Protein AF-A0A0B7HP40-F1 (afdb_monomer)

Nearest PDB structures (foldseek):
  6rhv-assembly1_G  TM=1.697E-01  e=4.095E+00  Staphylococcus aureus
  7u06-assembly1_c  TM=1.935E-01  e=5.456E+00  Saccharomyces cerevisiae
  7yl9-assembly1_H  TM=1.541E-01  e=4.095E+00  Vibrio cholerae

Solvent-accessible surface area (backbone atoms only — not comparable to full-atom values): 14301 Å² total; per-residue (Å²): 108,74,69,58,53,54,53,52,53,54,61,67,65,66,67,77,79,75,84,69,50,74,66,55,51,50,57,71,68,51,72,53,92,57,35,38,67,69,36,45,73,53,76,45,55,36,37,80,70,19,56,42,75,49,12,23,74,71,24,24,28,16,44,40,58,40,92,55,56,48,74,49,77,25,72,46,74,51,77,48,74,41,77,40,72,40,96,87,45,76,35,76,40,76,43,75,49,74,48,80,27,25,44,32,39,37,46,57,50,75,42,86,91,41,63,67,20,29,43,19,46,32,43,28,39,28,40,36,36,78,39,61,69,48,51,47,60,45,56,47,76,32,76,86,64,57,80,44,50,58,25,46,64,37,31,56,81,44,38,49,52,77,45,49,73,56,93,94,53,50,71,68,57,50,48,48,46,25,61,74,78,53,43,70,45,54,34,46,17,25,53,24,40,73,67,58,34,29,44,74,52,90,75,86,49,66,50,69,28,43,52,69,41,68,66,66,72,76,63,38,81,44,77,49,78,45,76,38,61,31,46,28,36,38,42,29,41,32,36,13,32,21,38,64,86,76,46,67,42,48,44,68,52,76,47,76,48,75,45,70,127

Secondary structure (DSSP, 8-state):
-HHHHHHHHHHTT--------HHHHHHHHPPP--S-HHHHHTTTTHHHH--STTHHHHSGGGGGG-SS-EEEEEEEEEEEEEEEEETTEEEEEEEEEEEEEEEEEEEEEE-TTSSEEEEEEEEEEEEEEE-TTEEEEEEEEESS--HHHHHHHHHTTS-GGGGSPPTT--HHHHHHHHHHHS-HHHHHHHHHHHTTSEEE--SS-GGG---EEE---S-EEEEEEEEE--EEEEEEEEEEEEETTTEEEEEEEEEEEEE--

Mean predicted aligned error: 10.05 Å

Organism: NCBI:txid28188

Sequence (261 aa):
MKRILLSALGVTLSFSTFAQNEIDALRNSTENLHGTARYRALSGAFGALGGDLSAMSINPAGSAVFSSGALGLSLGNINTKNNATFFGKGISEENSDFDAEQLGGVFVFADPDEYVNKFSFGVNYQKTSDFEDNILRFGGRNNKHSVVDYFGEHAKGFRVGDLKTKAGESISDAYRDLGTNGSFSLQQAFLGYQAYLIEDEKNGNGDNETSYLSNAKIPVDQLFLQETMGRNYKLSFNFGLSLNSKFYLGMNLNSHNIKIP

pLDDT: mean 87.83, std 11.12, range [47.5, 98.0]

Structure (mmCIF, N/CA/C/O backbone):
data_AF-A0A0B7HP40-F1
#
_entry.id   AF-A0A0B7HP40-F1
#
loop_
_atom_site.group_PDB
_atom_site.id
_atom_site.type_symbol
_atom_site.label_atom_id
_atom_site.label_alt_id
_atom_site.label_comp_id
_atom_site.label_asym_id
_atom_site.label_entity_id
_atom_site.label_seq_id
_atom_site.pdbx_PDB_ins_code
_atom_site.Cartn_x
_atom_site.Cartn_y
_atom_site.Cartn_z
_atom_site.occupancy
_atom_site.B_iso_or_equiv
_atom_site.auth_seq_id
_atom_site.auth_comp_id
_atom_site.auth_asym_id
_atom_site.auth_atom_id
_atom_site.pdbx_PDB_model_num
ATOM 1 N N . MET A 1 1 ? -6.352 45.502 1.007 1.00 50.53 1 MET A N 1
ATOM 2 C CA . MET A 1 1 ? -5.899 44.470 1.970 1.00 50.53 1 MET A CA 1
ATOM 3 C C . MET A 1 1 ? -6.606 43.126 1.762 1.00 50.53 1 MET A C 1
ATOM 5 O O . MET A 1 1 ? -5.926 42.190 1.377 1.00 50.53 1 MET A O 1
ATOM 9 N N . LYS A 1 2 ? -7.945 43.017 1.867 1.00 49.66 2 LYS A N 1
ATOM 10 C CA . LYS A 1 2 ? -8.679 41.741 1.649 1.00 49.66 2 LYS A CA 1
ATOM 11 C C . LYS A 1 2 ? -8.423 41.052 0.292 1.00 49.66 2 LYS A C 1
ATOM 13 O O . LYS A 1 2 ? -8.316 39.837 0.244 1.00 49.66 2 LYS A O 1
ATOM 18 N N . ARG A 1 3 ? -8.272 41.821 -0.796 1.00 52.19 3 ARG A N 1
ATOM 19 C CA . ARG A 1 3 ? -7.992 41.278 -2.143 1.00 52.19 3 ARG A CA 1
ATOM 20 C C . ARG A 1 3 ? -6.565 40.743 -2.315 1.00 52.19 3 ARG A C 1
ATOM 22 O O . ARG A 1 3 ? -6.386 39.819 -3.085 1.00 52.19 3 ARG A O 1
ATOM 29 N N . ILE A 1 4 ? -5.600 41.295 -1.570 1.00 67.75 4 ILE A N 1
ATOM 30 C CA . ILE A 1 4 ? -4.192 40.855 -1.572 1.00 67.75 4 ILE A CA 1
ATOM 31 C C . ILE A 1 4 ? -4.040 39.579 -0.733 1.00 67.75 4 ILE A C 1
ATOM 33 O O . ILE A 1 4 ? -3.304 38.680 -1.108 1.00 67.75 4 ILE A O 1
ATOM 37 N N . LEU A 1 5 ? -4.793 39.471 0.367 1.00 59.44 5 LEU A N 1
ATOM 38 C CA . LEU A 1 5 ? -4.893 38.240 1.157 1.00 59.44 5 LEU A CA 1
ATOM 39 C C . LEU A 1 5 ? -5.531 37.092 0.363 1.00 59.44 5 LEU A C 1
ATOM 41 O O . LEU A 1 5 ? -5.060 35.968 0.460 1.00 59.44 5 LEU A O 1
ATOM 45 N N . LEU A 1 6 ? -6.557 37.371 -0.451 1.00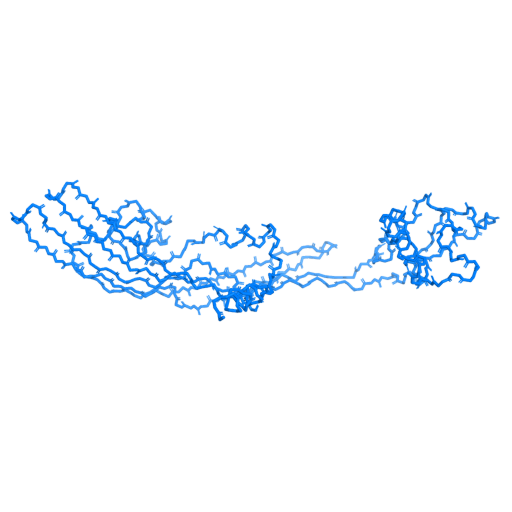 61.66 6 LEU A N 1
ATOM 46 C CA . LEU A 1 6 ? -7.204 36.350 -1.281 1.00 61.66 6 LEU A CA 1
ATOM 47 C C . LEU A 1 6 ? -6.289 35.840 -2.407 1.00 61.66 6 LEU A C 1
ATOM 49 O O . LEU A 1 6 ? -6.266 34.645 -2.683 1.00 61.66 6 LEU A O 1
ATOM 53 N N . SER A 1 7 ? -5.511 36.728 -3.036 1.00 61.12 7 SER A N 1
ATOM 54 C CA . SER A 1 7 ? -4.534 36.333 -4.056 1.00 61.12 7 SER A CA 1
ATOM 55 C C . SER A 1 7 ? -3.289 35.670 -3.458 1.00 61.12 7 SER A C 1
ATOM 57 O O . SER A 1 7 ? -2.783 34.723 -4.052 1.00 61.12 7 SER A O 1
ATOM 59 N N . ALA A 1 8 ? -2.842 36.074 -2.264 1.00 62.19 8 ALA A N 1
ATOM 60 C CA . ALA A 1 8 ? -1.793 35.363 -1.529 1.00 62.19 8 ALA A CA 1
ATOM 61 C C . ALA A 1 8 ? -2.237 33.943 -1.129 1.00 62.19 8 ALA A C 1
ATOM 63 O O . ALA A 1 8 ? -1.468 33.004 -1.306 1.00 62.19 8 ALA A O 1
ATOM 64 N N . LEU A 1 9 ? -3.493 33.772 -0.690 1.00 63.16 9 LEU A N 1
ATOM 65 C CA . LEU A 1 9 ? -4.077 32.465 -0.366 1.00 63.16 9 LEU A CA 1
ATOM 66 C C . LEU A 1 9 ? -4.182 31.552 -1.603 1.00 63.16 9 LEU A C 1
ATOM 68 O O . LEU A 1 9 ? -3.920 30.356 -1.508 1.00 63.16 9 LEU A O 1
ATOM 72 N N . GLY A 1 10 ? -4.509 32.121 -2.770 1.00 61.47 10 GLY A N 1
ATOM 73 C CA . GLY A 1 10 ? -4.562 31.398 -4.045 1.00 61.47 10 GLY A CA 1
ATOM 74 C C . GLY A 1 10 ? -3.192 30.932 -4.550 1.00 61.47 10 GLY A C 1
ATOM 75 O O . GLY A 1 10 ? -3.087 29.831 -5.075 1.00 61.47 10 GLY A O 1
ATOM 76 N N . VAL A 1 11 ? -2.128 31.717 -4.339 1.00 62.06 11 VAL A N 1
ATOM 77 C CA . VAL A 1 11 ? -0.752 31.322 -4.704 1.00 62.06 11 VAL A CA 1
ATOM 78 C C . VAL A 1 11 ? -0.200 30.257 -3.749 1.00 62.06 11 VAL A C 1
ATOM 80 O O . VAL A 1 11 ? 0.524 29.368 -4.187 1.00 62.06 11 VAL A O 1
ATOM 83 N N . THR A 1 12 ? -0.598 30.270 -2.471 1.00 59.38 12 THR A N 1
ATOM 84 C CA . THR A 1 12 ? -0.258 29.201 -1.515 1.00 59.38 12 THR A CA 1
ATOM 85 C C . THR A 1 12 ? -1.096 27.931 -1.670 1.00 59.38 12 THR A C 1
ATOM 87 O O . THR A 1 12 ? -0.803 26.948 -1.011 1.00 59.38 12 THR A O 1
ATOM 90 N N . LEU A 1 13 ? -2.140 27.910 -2.502 1.00 56.94 13 LEU A N 1
ATOM 91 C CA . LEU A 1 13 ? -2.899 26.686 -2.807 1.00 56.94 13 LEU A CA 1
ATOM 92 C C . LEU A 1 13 ? -2.311 25.905 -3.993 1.00 56.94 13 LEU A C 1
ATOM 94 O O . LEU A 1 13 ? -2.706 24.768 -4.226 1.00 56.94 13 LEU A O 1
ATOM 98 N N . SER A 1 14 ? -1.337 26.479 -4.703 1.00 51.88 14 SER A N 1
ATOM 99 C CA . SER A 1 14 ? -0.656 25.847 -5.839 1.00 51.88 14 SER A CA 1
ATOM 100 C C . SER A 1 14 ? 0.534 24.970 -5.432 1.00 51.88 14 SER A C 1
ATOM 102 O O . SER A 1 14 ? 1.388 24.679 -6.270 1.00 51.88 14 SER A O 1
ATOM 104 N N . PHE A 1 15 ? 0.638 24.566 -4.160 1.00 50.59 15 PHE A N 1
ATOM 105 C CA . PHE A 1 15 ? 1.683 23.634 -3.743 1.00 50.59 15 PHE A CA 1
ATOM 106 C C . PHE A 1 15 ? 1.471 22.278 -4.419 1.00 50.59 15 PHE A C 1
ATOM 108 O O . PHE A 1 15 ? 0.476 21.602 -4.177 1.00 50.59 15 PHE A O 1
ATOM 115 N N . SER A 1 16 ? 2.436 21.933 -5.270 1.00 47.50 16 SER A N 1
ATOM 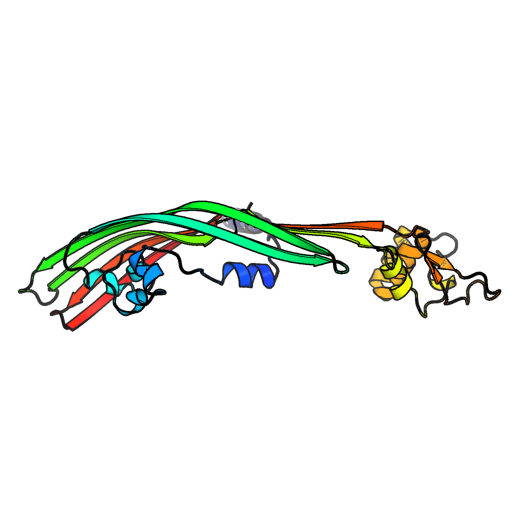116 C CA . SER A 1 16 ? 2.868 20.592 -5.661 1.00 47.50 16 SER A CA 1
ATOM 117 C C . SER A 1 16 ? 1.817 19.498 -5.482 1.00 47.50 16 SER A C 1
ATOM 119 O O . SER A 1 16 ? 1.856 18.728 -4.523 1.00 47.50 16 SER A O 1
ATOM 121 N N . THR A 1 17 ? 0.893 19.390 -6.433 1.00 49.41 17 THR A N 1
ATOM 122 C CA . THR A 1 17 ? 0.146 18.149 -6.596 1.00 49.41 17 THR A CA 1
ATOM 123 C C . THR A 1 17 ? 1.138 17.085 -7.056 1.00 49.41 17 THR A C 1
ATOM 125 O O . THR A 1 17 ? 1.545 17.043 -8.215 1.00 49.41 17 THR A O 1
ATOM 128 N N . PHE A 1 18 ? 1.576 16.228 -6.133 1.00 57.94 18 PHE A N 1
ATOM 129 C CA . PHE A 1 18 ? 2.142 14.944 -6.523 1.00 57.94 18 PHE A CA 1
ATOM 130 C C . PHE A 1 18 ? 1.056 14.232 -7.324 1.00 57.94 18 PHE A C 1
ATOM 132 O O . PHE A 1 18 ? -0.028 13.969 -6.801 1.00 57.94 18 PHE A O 1
ATOM 139 N N . ALA A 1 19 ? 1.298 14.012 -8.614 1.00 54.66 19 ALA A N 1
ATOM 140 C CA . ALA A 1 19 ? 0.379 13.259 -9.445 1.00 54.66 19 ALA A CA 1
ATOM 141 C C . ALA A 1 19 ? 0.364 11.814 -8.929 1.00 54.66 19 ALA A C 1
ATOM 143 O O . ALA A 1 19 ? 1.252 11.029 -9.246 1.00 54.66 19 ALA A O 1
ATOM 144 N N . GLN A 1 20 ? -0.612 11.493 -8.080 1.00 62.88 20 GLN A N 1
ATOM 145 C CA . GLN A 1 20 ? -0.930 10.116 -7.728 1.00 62.88 20 GLN A CA 1
ATOM 146 C C . GLN A 1 20 ? -1.613 9.493 -8.939 1.00 62.88 20 GLN A C 1
ATOM 148 O O . GLN A 1 20 ? -2.562 10.068 -9.479 1.00 62.88 20 GLN A O 1
ATOM 153 N N . ASN A 1 21 ? -1.113 8.348 -9.391 1.00 77.00 21 ASN A N 1
ATOM 154 C CA . ASN A 1 21 ? -1.801 7.589 -10.426 1.00 77.00 21 ASN A CA 1
ATOM 155 C C . ASN A 1 21 ? -2.969 6.798 -9.807 1.00 77.00 21 ASN A C 1
ATOM 157 O O . ASN A 1 21 ? -3.131 6.697 -8.587 1.00 77.00 21 ASN A O 1
ATOM 161 N N . GLU A 1 22 ? -3.801 6.219 -10.663 1.00 81.44 22 GLU A N 1
ATOM 162 C CA . GLU A 1 22 ? -4.930 5.382 -10.268 1.00 81.44 22 GLU A CA 1
ATOM 163 C C . GLU A 1 22 ? -4.513 4.176 -9.408 1.00 81.44 22 GLU A C 1
ATOM 165 O O . GLU A 1 22 ? -5.277 3.745 -8.543 1.00 81.44 22 GLU A O 1
ATOM 170 N N . ILE A 1 23 ? -3.289 3.667 -9.588 1.00 80.25 23 ILE A N 1
ATOM 171 C CA . ILE A 1 23 ? -2.737 2.550 -8.812 1.00 80.25 23 ILE A CA 1
ATOM 172 C C . ILE A 1 23 ? -2.426 2.992 -7.377 1.00 80.25 23 ILE A C 1
ATOM 174 O O . ILE A 1 23 ? -2.710 2.254 -6.434 1.00 80.25 23 ILE A O 1
ATOM 178 N N . ASP A 1 24 ? -1.873 4.186 -7.189 1.00 76.75 24 ASP A N 1
ATOM 179 C CA . ASP A 1 24 ? -1.547 4.748 -5.880 1.00 76.75 24 ASP A CA 1
ATOM 180 C C . ASP A 1 24 ? -2.821 5.129 -5.121 1.00 76.75 24 ASP A C 1
ATOM 182 O O . ASP A 1 24 ? -2.926 4.881 -3.918 1.00 76.75 24 ASP A O 1
ATOM 186 N N . ALA A 1 25 ? -3.828 5.654 -5.826 1.00 79.56 25 ALA A N 1
ATOM 187 C CA . ALA A 1 25 ? -5.149 5.900 -5.257 1.00 79.56 25 ALA A CA 1
ATOM 188 C C . ALA A 1 25 ? -5.809 4.591 -4.791 1.00 79.56 25 ALA A C 1
ATOM 190 O O . ALA A 1 25 ? -6.275 4.507 -3.653 1.00 79.56 25 ALA A O 1
ATOM 191 N N . LEU A 1 26 ? -5.794 3.548 -5.631 1.00 81.62 26 LEU A N 1
ATOM 192 C CA . LEU A 1 26 ? -6.329 2.234 -5.273 1.00 81.62 26 LEU A CA 1
ATOM 193 C C . LEU A 1 26 ? -5.587 1.642 -4.068 1.00 81.62 26 LEU A C 1
ATOM 195 O O . LEU A 1 26 ? -6.228 1.230 -3.104 1.00 81.62 26 LEU A O 1
ATOM 199 N N . ARG A 1 27 ? -4.252 1.664 -4.079 1.00 79.00 27 ARG A N 1
ATOM 200 C CA . ARG A 1 27 ? -3.409 1.132 -2.999 1.00 79.00 27 ARG A CA 1
ATOM 201 C C . ARG A 1 27 ? -3.677 1.811 -1.657 1.00 79.00 27 ARG A C 1
ATOM 203 O O . ARG A 1 27 ? -3.768 1.135 -0.638 1.00 79.00 27 ARG A O 1
ATOM 210 N N . ASN A 1 28 ? -3.845 3.131 -1.655 1.00 76.19 28 ASN A N 1
ATOM 211 C CA . ASN A 1 28 ? -4.166 3.882 -0.441 1.00 76.19 28 ASN A CA 1
ATOM 212 C C . ASN A 1 28 ? -5.634 3.743 -0.011 1.00 76.19 28 ASN A C 1
ATOM 214 O O . ASN A 1 28 ? -5.945 3.964 1.157 1.00 76.19 28 ASN A O 1
ATOM 218 N N . SER A 1 29 ? -6.533 3.374 -0.928 1.00 79.38 29 SER A N 1
ATOM 219 C CA . SER A 1 29 ? -7.944 3.115 -0.611 1.00 79.38 29 SER A CA 1
ATOM 220 C C . SER A 1 29 ? -8.180 1.752 0.044 1.00 79.38 29 SER A C 1
ATOM 222 O O . SER A 1 29 ? -9.190 1.558 0.719 1.00 79.38 29 SER A O 1
ATOM 224 N N . THR A 1 30 ? -7.258 0.806 -0.142 1.00 76.50 30 THR A N 1
ATOM 225 C CA . THR A 1 30 ? -7.344 -0.523 0.462 1.00 76.50 30 THR A CA 1
ATOM 226 C C . THR A 1 30 ? -6.749 -0.520 1.869 1.00 76.50 30 THR A C 1
ATOM 228 O O . THR A 1 30 ? -5.564 -0.239 2.060 1.00 76.50 30 THR A O 1
ATOM 231 N N . GLU A 1 31 ? -7.573 -0.858 2.862 1.00 75.25 31 GLU A N 1
ATOM 232 C CA . GLU A 1 31 ? -7.129 -1.117 4.234 1.00 75.25 31 GLU A CA 1
ATOM 233 C C . GLU A 1 31 ? -6.865 -2.618 4.422 1.00 75.25 31 GLU A C 1
ATOM 235 O O . GLU A 1 31 ? -7.635 -3.466 3.963 1.00 75.25 31 GLU A O 1
ATOM 240 N N . ASN A 1 32 ? -5.782 -2.947 5.123 1.00 84.06 32 ASN A N 1
ATOM 241 C CA . ASN A 1 32 ? -5.446 -4.313 5.508 1.00 84.06 32 ASN A CA 1
ATOM 242 C C . ASN A 1 32 ? -6.047 -4.639 6.884 1.00 84.06 32 ASN A C 1
ATOM 244 O O . ASN A 1 32 ? -6.368 -3.753 7.680 1.00 84.06 32 ASN A O 1
ATOM 248 N N . LEU A 1 33 ? -6.174 -5.931 7.202 1.00 88.19 33 LEU A N 1
ATOM 249 C CA . LEU A 1 33 ? -6.706 -6.366 8.493 1.00 88.19 33 LEU A CA 1
ATOM 250 C C . LEU A 1 33 ? -5.665 -6.203 9.615 1.00 88.19 33 LEU A C 1
ATOM 252 O O . LEU A 1 33 ? -4.972 -7.153 9.993 1.00 88.19 33 LEU A O 1
ATOM 256 N N . HIS A 1 34 ? -5.606 -4.996 10.167 1.00 91.12 34 HIS A N 1
ATOM 257 C CA . HIS A 1 34 ? -4.826 -4.629 11.348 1.00 91.12 34 HIS A CA 1
ATOM 258 C C . HIS A 1 34 ? -5.739 -4.386 12.561 1.00 91.12 34 HIS A C 1
ATOM 260 O O . HIS A 1 34 ? -6.949 -4.197 12.424 1.00 91.12 34 HIS A O 1
ATOM 266 N N . GLY A 1 35 ? -5.163 -4.434 13.762 1.00 92.69 35 GLY A N 1
ATOM 267 C CA . GLY A 1 35 ? -5.885 -4.308 15.029 1.00 92.69 35 GLY A CA 1
ATOM 268 C C . GLY A 1 35 ? -5.417 -5.326 16.066 1.00 92.69 35 GLY A C 1
ATOM 269 O O . GLY A 1 35 ? -4.319 -5.881 15.957 1.00 92.69 35 GLY A O 1
ATOM 270 N N . THR A 1 36 ? -6.264 -5.594 17.059 1.00 95.06 36 THR A N 1
ATOM 271 C CA . THR A 1 36 ? -5.931 -6.484 18.168 1.00 95.06 36 THR A CA 1
ATOM 272 C C . THR A 1 36 ? -5.716 -7.904 17.666 1.00 95.06 36 THR A C 1
ATOM 274 O O . THR A 1 36 ? -6.307 -8.333 16.670 1.00 95.06 36 THR A O 1
ATOM 277 N N . ALA A 1 37 ? -4.929 -8.691 18.403 1.00 94.19 37 ALA A N 1
ATOM 278 C CA . ALA A 1 37 ? -4.770 -10.116 18.108 1.00 94.19 37 ALA A CA 1
ATOM 279 C C . ALA A 1 37 ? -6.128 -10.838 18.015 1.00 94.19 37 ALA A C 1
ATOM 281 O O . ALA A 1 37 ? -6.331 -11.664 17.133 1.00 94.19 37 ALA A O 1
ATOM 282 N N . ARG A 1 38 ? -7.089 -10.475 18.876 1.00 92.56 38 ARG A N 1
ATOM 283 C CA . ARG A 1 38 ? -8.455 -11.016 18.871 1.00 92.56 38 ARG A CA 1
ATOM 284 C C . ARG A 1 38 ? -9.239 -10.598 17.621 1.00 92.56 38 ARG A C 1
ATOM 286 O O . ARG A 1 38 ? -9.890 -11.441 17.007 1.00 92.56 38 ARG A O 1
ATOM 293 N N . TYR A 1 39 ? -9.175 -9.322 17.247 1.00 94.25 39 TYR A N 1
ATOM 294 C CA . TYR A 1 39 ? -9.824 -8.786 16.053 1.00 94.25 39 TYR A CA 1
ATOM 295 C C . TYR A 1 39 ? -9.290 -9.461 14.783 1.00 94.25 39 TYR A C 1
ATOM 297 O O . TYR A 1 39 ? -10.073 -9.954 13.971 1.00 94.25 39 TYR A O 1
ATOM 305 N N . ARG A 1 40 ? -7.961 -9.574 14.657 1.00 93.56 40 ARG A N 1
ATOM 306 C CA . ARG A 1 40 ? -7.295 -10.230 13.521 1.00 93.56 40 ARG A CA 1
ATOM 307 C C . ARG A 1 40 ? -7.531 -11.741 13.488 1.00 93.56 40 ARG A C 1
ATOM 309 O O . ARG A 1 40 ? -7.834 -12.269 12.423 1.00 93.56 40 ARG A O 1
ATOM 316 N N . ALA A 1 41 ? -7.468 -12.433 14.630 1.00 93.25 41 ALA A N 1
ATOM 317 C CA . ALA A 1 41 ? -7.693 -13.882 14.710 1.00 93.25 41 ALA A CA 1
ATOM 318 C C . ALA A 1 41 ? -9.099 -14.294 14.250 1.00 93.25 41 ALA A C 1
ATOM 320 O O . ALA A 1 41 ? -9.269 -15.376 13.695 1.00 93.25 41 ALA A O 1
ATOM 321 N N . LEU A 1 42 ? -10.100 -13.425 14.438 1.00 94.50 42 LEU A N 1
ATOM 322 C CA . LEU A 1 42 ? -11.454 -13.636 13.919 1.00 94.50 42 LEU A CA 1
ATOM 323 C C . LEU A 1 42 ? -11.713 -12.920 12.589 1.00 94.50 42 LEU A C 1
ATOM 325 O O . LEU A 1 42 ? -12.862 -12.631 12.263 1.00 94.50 42 LEU A O 1
ATOM 329 N N . SER A 1 43 ? -10.666 -12.614 11.818 1.00 91.94 43 SER A N 1
ATOM 330 C CA . SER A 1 43 ? -10.780 -12.001 10.487 1.00 91.94 43 SER A CA 1
ATOM 331 C C . SER A 1 43 ? -11.609 -10.703 10.464 1.00 91.94 43 SER A C 1
ATOM 333 O O . SER A 1 43 ? -12.283 -10.401 9.484 1.00 91.94 43 SER A O 1
ATOM 335 N N . GLY A 1 44 ? -11.608 -9.944 11.564 1.00 91.94 44 GLY A N 1
ATOM 336 C CA . GLY A 1 44 ? -12.362 -8.699 11.706 1.00 91.94 44 GLY A CA 1
ATOM 337 C C . GLY A 1 44 ? -13.837 -8.846 12.087 1.00 91.94 44 GLY A C 1
ATOM 338 O O . GLY A 1 44 ? -14.547 -7.844 12.137 1.00 91.94 44 GLY A O 1
ATOM 339 N N . ALA A 1 45 ? -14.317 -10.049 12.427 1.00 90.00 45 ALA A N 1
ATOM 340 C CA . ALA A 1 45 ? -15.720 -10.286 12.799 1.00 90.00 45 ALA A CA 1
ATOM 341 C C . ALA A 1 45 ? -16.216 -9.396 13.958 1.00 90.00 45 ALA A C 1
ATOM 343 O O . ALA A 1 45 ? -17.391 -9.028 14.019 1.00 90.00 45 ALA A O 1
ATOM 344 N N . PHE A 1 46 ? -15.312 -8.986 14.854 1.00 89.19 46 PHE A N 1
ATOM 345 C CA . PHE A 1 46 ? -15.623 -8.049 15.933 1.00 89.19 46 PHE A CA 1
ATOM 346 C C . PHE A 1 46 ? -16.073 -6.669 15.438 1.00 89.19 46 PHE A C 1
ATOM 348 O O . PHE A 1 46 ? -16.726 -5.965 16.198 1.00 89.19 46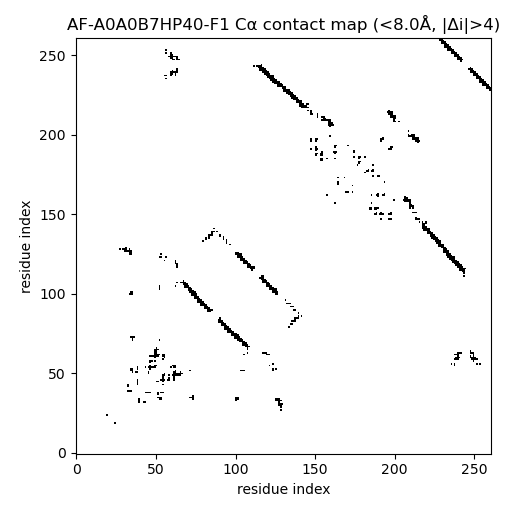 PHE A O 1
ATOM 355 N N . GLY A 1 47 ? -15.809 -6.292 14.183 1.00 87.75 47 GLY A N 1
ATOM 356 C CA . GLY A 1 47 ? -16.332 -5.057 13.595 1.00 87.75 47 GLY A CA 1
ATOM 357 C C . GLY A 1 47 ? -17.862 -4.986 13.642 1.00 87.75 47 GLY A C 1
ATOM 358 O O . GLY A 1 47 ? -18.414 -3.924 13.908 1.00 87.75 47 GLY A O 1
ATOM 359 N N . ALA A 1 48 ? -18.557 -6.117 13.482 1.00 85.19 48 ALA A N 1
ATOM 360 C CA . ALA A 1 48 ? -20.013 -6.173 13.621 1.00 85.19 48 ALA A CA 1
ATOM 361 C C . ALA A 1 48 ? -20.464 -6.262 15.091 1.00 85.19 48 ALA A C 1
ATOM 363 O O . ALA A 1 48 ? -21.454 -5.637 15.465 1.00 85.19 48 ALA A O 1
ATOM 364 N N . LEU A 1 49 ? -19.739 -7.022 15.922 1.00 85.19 49 LEU A N 1
ATOM 365 C CA . LEU A 1 49 ? -20.134 -7.327 17.303 1.00 85.19 49 LEU A CA 1
ATOM 366 C C . LEU A 1 49 ? -19.821 -6.202 18.309 1.00 85.19 49 LEU A C 1
ATOM 368 O O . LEU A 1 49 ? -20.567 -6.013 19.265 1.00 85.19 49 LEU A O 1
ATOM 372 N N . GLY A 1 50 ? -18.734 -5.454 18.113 1.00 91.38 50 GLY A N 1
ATOM 373 C CA . GLY A 1 50 ? -18.216 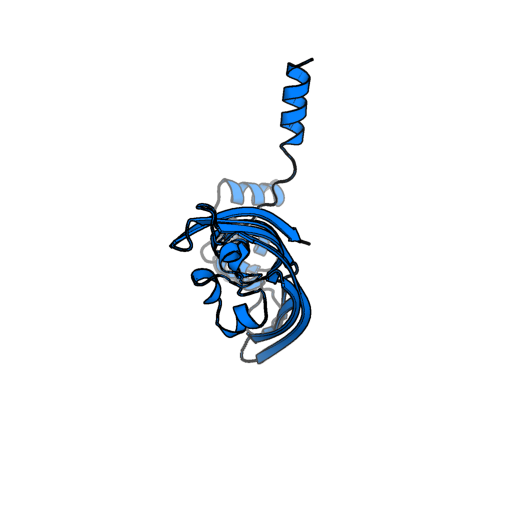-4.497 19.094 1.00 91.38 50 GLY A CA 1
ATOM 374 C C . GLY A 1 50 ? -17.405 -5.157 20.216 1.00 91.38 50 GLY A C 1
ATOM 375 O O . GLY A 1 50 ? -17.002 -6.314 20.117 1.00 91.38 50 GLY A O 1
ATOM 376 N N . GLY A 1 51 ? -17.124 -4.412 21.289 1.00 92.75 51 GLY A N 1
ATOM 377 C CA . GLY A 1 51 ? -16.401 -4.933 22.459 1.00 92.75 51 GLY A CA 1
ATOM 378 C C . GLY A 1 51 ? -14.901 -5.192 22.240 1.00 92.75 51 GLY A C 1
ATOM 379 O O . GLY A 1 51 ? -14.283 -5.902 23.032 1.00 92.75 51 GLY A O 1
ATOM 380 N N . ASP A 1 52 ? -14.315 -4.637 21.175 1.00 95.75 52 ASP A N 1
ATOM 381 C CA . ASP A 1 52 ? -12.880 -4.687 20.872 1.00 95.75 52 ASP A CA 1
ATOM 382 C C . ASP A 1 52 ? -12.350 -3.292 20.491 1.00 95.75 52 ASP A C 1
ATOM 384 O O . ASP A 1 52 ? -13.075 -2.475 19.914 1.00 95.75 52 ASP A O 1
ATOM 388 N N . LEU A 1 53 ? -11.085 -3.007 20.831 1.00 95.62 53 LEU A N 1
ATOM 389 C CA . LEU A 1 53 ? -10.457 -1.701 20.592 1.00 95.62 53 LEU A CA 1
ATOM 390 C C . LEU A 1 53 ? -10.353 -1.359 19.101 1.00 95.62 53 LEU A C 1
ATOM 392 O O . LEU A 1 53 ? -10.435 -0.195 18.739 1.00 95.62 53 LEU A O 1
ATOM 396 N N . SER A 1 54 ? -10.204 -2.351 18.227 1.00 94.44 54 SER A N 1
ATOM 397 C CA . SER A 1 54 ? -10.167 -2.151 16.767 1.00 94.44 54 SER A CA 1
ATOM 398 C C . SER A 1 54 ? -11.575 -2.031 16.194 1.00 94.44 54 SER A C 1
ATOM 400 O O . SER A 1 54 ? -11.822 -1.255 15.273 1.00 94.44 54 SER A O 1
ATOM 402 N N . ALA A 1 55 ? -12.526 -2.768 16.775 1.00 93.50 55 ALA A N 1
ATOM 403 C CA . ALA A 1 55 ? -13.916 -2.748 16.341 1.00 93.50 55 ALA A CA 1
ATOM 404 C C . ALA A 1 55 ? -14.575 -1.380 16.533 1.00 93.50 55 ALA A C 1
ATOM 406 O O . ALA A 1 55 ? -15.364 -0.979 15.680 1.00 93.50 55 ALA A O 1
ATOM 407 N N . MET A 1 56 ? -14.236 -0.636 17.597 1.00 93.12 56 MET A N 1
ATOM 408 C CA . MET A 1 56 ? -14.841 0.683 17.830 1.00 93.12 56 MET A CA 1
ATOM 409 C C . MET A 1 56 ? -14.540 1.680 16.706 1.00 93.12 56 MET A C 1
ATOM 411 O O . MET A 1 56 ? -15.364 2.549 16.456 1.00 93.12 56 MET A O 1
ATOM 415 N N . SER A 1 57 ? -13.404 1.555 16.004 1.00 88.69 57 SER A N 1
ATOM 416 C CA . SER A 1 57 ? -13.043 2.420 14.869 1.00 88.69 57 SER A CA 1
ATOM 417 C C . SER A 1 57 ? -13.886 2.142 13.615 1.00 88.69 57 SER A C 1
ATOM 419 O O . SER A 1 57 ? -14.043 3.034 12.782 1.00 88.69 57 SER A O 1
ATOM 421 N N . ILE A 1 58 ? -14.445 0.931 13.497 1.00 89.38 58 ILE A N 1
ATOM 422 C CA . ILE A 1 58 ? -15.256 0.466 12.358 1.00 89.38 58 ILE A CA 1
ATOM 423 C C . ILE A 1 58 ? -16.746 0.626 12.654 1.00 89.38 58 ILE A C 1
ATOM 425 O O . ILE A 1 58 ? -17.484 1.184 11.847 1.00 89.38 58 ILE A O 1
ATOM 429 N N . ASN A 1 59 ? -17.178 0.173 13.831 1.00 93.06 59 ASN A N 1
ATOM 430 C CA . ASN A 1 59 ? -18.525 0.345 14.349 1.00 93.06 59 ASN A CA 1
ATOM 431 C C . ASN A 1 59 ? -18.471 1.202 15.624 1.00 93.06 59 ASN A C 1
ATOM 433 O O . ASN A 1 59 ? -18.202 0.672 16.707 1.00 93.06 59 ASN A O 1
ATOM 437 N N . PRO A 1 60 ? -18.758 2.514 15.524 1.00 94.31 60 PRO A N 1
ATOM 438 C CA . PRO A 1 60 ? -18.666 3.432 16.653 1.00 94.31 60 PRO A CA 1
ATOM 439 C C . PRO A 1 60 ? -19.520 3.034 17.864 1.00 94.31 60 PRO A C 1
ATOM 441 O O . PRO A 1 60 ? -19.111 3.260 19.001 1.00 94.31 60 PRO A O 1
ATOM 444 N N . ALA A 1 61 ? -20.688 2.422 17.644 1.00 95.12 61 ALA A N 1
ATOM 445 C CA . ALA A 1 61 ? -21.567 1.961 18.722 1.00 95.12 61 ALA A CA 1
ATOM 446 C C . ALA A 1 61 ? -20.988 0.747 19.474 1.00 95.12 61 ALA A C 1
ATOM 448 O O . ALA A 1 61 ? -21.371 0.468 20.611 1.00 95.12 61 ALA A O 1
ATOM 449 N N . GLY A 1 62 ? -20.025 0.045 18.866 1.00 94.06 62 GLY A N 1
ATOM 450 C CA . GLY A 1 62 ? -19.369 -1.130 19.429 1.00 94.06 62 GLY A CA 1
ATOM 451 C C . GLY A 1 62 ? -18.592 -0.860 20.720 1.00 94.06 62 GLY A C 1
ATOM 452 O O . GLY A 1 62 ? -18.319 -1.799 21.466 1.00 94.06 62 GLY A O 1
ATOM 453 N N . SER A 1 63 ? -18.266 0.395 21.042 1.00 95.56 63 SER A N 1
ATOM 454 C CA . SER A 1 63 ? -17.641 0.740 22.324 1.00 95.56 63 SER A CA 1
ATOM 455 C C . SER A 1 63 ? -18.599 0.641 23.514 1.00 95.56 63 SER A C 1
ATOM 457 O O . SER A 1 63 ? -18.181 0.259 24.605 1.00 95.56 63 SER A O 1
ATOM 459 N N . ALA A 1 64 ? -19.897 0.878 23.310 1.00 95.50 64 ALA A N 1
ATOM 460 C CA . ALA A 1 64 ? -20.910 0.741 24.359 1.00 95.50 64 ALA A CA 1
ATOM 461 C C . ALA A 1 64 ? -21.234 -0.738 24.679 1.00 95.50 64 ALA A C 1
ATOM 463 O O . ALA A 1 64 ? -21.880 -1.052 25.687 1.00 95.50 64 ALA A O 1
ATOM 464 N N . VAL A 1 65 ? -20.735 -1.671 23.862 1.00 95.12 65 VAL A N 1
ATOM 465 C CA . VAL A 1 65 ? -20.803 -3.118 24.119 1.00 95.12 65 VAL A CA 1
ATOM 466 C C . VAL A 1 65 ? -19.812 -3.541 25.207 1.00 95.12 65 VAL A C 1
ATOM 468 O O . VAL A 1 65 ? -20.068 -4.520 25.906 1.00 95.12 65 VAL A O 1
ATOM 471 N N . PHE A 1 66 ? -18.722 -2.793 25.424 1.00 95.38 66 PHE A N 1
ATOM 472 C CA . PHE A 1 66 ? -17.776 -3.106 26.496 1.00 95.38 66 PHE A CA 1
ATOM 473 C C . PHE A 1 66 ? -18.487 -3.171 27.857 1.00 95.38 66 PHE A C 1
ATOM 475 O O . PHE A 1 66 ? -19.311 -2.320 28.210 1.00 95.38 66 PHE A O 1
ATOM 482 N N . SER A 1 67 ? -18.176 -4.212 28.628 1.00 93.12 67 SER A N 1
ATOM 483 C CA . SER A 1 67 ? -18.697 -4.399 29.985 1.00 93.12 67 SER A CA 1
ATOM 484 C C . SER A 1 67 ? -17.981 -3.519 31.006 1.00 93.12 67 SER A C 1
ATOM 486 O O . SER A 1 67 ? -18.580 -3.107 31.991 1.00 93.12 67 SER A O 1
ATOM 488 N N . SER A 1 68 ? -16.702 -3.235 30.769 1.00 95.19 68 SER A N 1
ATOM 489 C CA . SER A 1 68 ? -15.831 -2.457 31.643 1.00 95.19 68 SER A CA 1
ATOM 490 C C . SER A 1 68 ? -14.795 -1.705 30.818 1.00 95.19 68 SER A C 1
ATOM 492 O O . SER A 1 68 ? -14.593 -2.004 29.638 1.00 95.19 68 SER A O 1
ATOM 494 N N . GLY A 1 69 ? -14.106 -0.756 31.452 1.00 96.44 69 GLY A N 1
ATOM 495 C CA . GLY A 1 69 ? -12.945 -0.130 30.833 1.00 96.44 69 GLY A CA 1
ATOM 496 C C . GLY A 1 69 ? -11.859 -1.156 30.491 1.00 96.44 69 GLY A C 1
ATOM 497 O O . GLY A 1 69 ? -11.712 -2.170 31.180 1.00 96.44 69 GLY A O 1
ATOM 498 N N . ALA A 1 70 ? -11.115 -0.900 29.418 1.00 96.31 70 ALA A N 1
ATOM 499 C CA . ALA A 1 70 ? -10.031 -1.755 28.948 1.00 96.31 70 ALA A CA 1
ATOM 500 C C . ALA A 1 70 ? -8.898 -0.909 28.366 1.00 96.31 70 ALA A C 1
ATOM 502 O O . ALA A 1 70 ? -9.146 0.123 27.750 1.00 96.31 70 ALA A O 1
ATOM 503 N N . LEU A 1 71 ? -7.664 -1.378 28.529 1.00 97.44 71 LEU A N 1
ATOM 504 C CA . LEU A 1 71 ? -6.470 -0.859 27.865 1.00 97.44 71 LEU A CA 1
ATOM 505 C C . LEU A 1 71 ? -5.819 -2.013 27.104 1.00 97.44 71 LEU A C 1
ATOM 507 O O . LEU A 1 71 ? -5.855 -3.153 27.571 1.00 97.44 71 LEU A O 1
ATOM 511 N N . GLY A 1 72 ? -5.229 -1.737 25.947 1.00 96.31 72 GLY A N 1
ATOM 512 C CA . GLY A 1 72 ? -4.625 -2.770 25.117 1.00 96.31 72 GLY A CA 1
ATOM 513 C C . GLY A 1 72 ? -3.487 -2.250 24.254 1.00 96.31 72 GLY A C 1
ATOM 514 O O . GLY A 1 72 ? -3.560 -1.159 23.695 1.00 96.31 72 GLY A O 1
ATOM 515 N N . LEU A 1 73 ? -2.456 -3.079 24.137 1.00 96.81 73 LEU A N 1
ATOM 516 C CA . LEU A 1 73 ? -1.335 -2.936 23.217 1.00 96.81 73 LEU A CA 1
ATOM 517 C C . LEU A 1 73 ? -1.268 -4.218 22.383 1.00 96.81 73 LEU A C 1
ATOM 519 O O . LEU A 1 73 ? -1.372 -5.313 22.934 1.00 96.81 73 LEU A O 1
ATOM 523 N N . SER A 1 74 ? -1.100 -4.087 21.073 1.00 96.56 74 SER A N 1
ATOM 524 C CA . SER A 1 74 ? -0.874 -5.210 20.162 1.00 96.56 74 SER A CA 1
ATOM 525 C C . SER A 1 74 ? 0.399 -4.983 19.363 1.00 96.56 74 SER A C 1
ATOM 527 O O . SER A 1 74 ? 0.621 -3.899 18.827 1.00 96.56 74 SER A O 1
ATOM 529 N N . LEU A 1 75 ? 1.219 -6.026 19.294 1.00 95.12 75 LEU A N 1
ATOM 530 C CA . LEU A 1 75 ? 2.422 -6.097 18.473 1.00 95.12 75 LEU A CA 1
ATOM 531 C C . LEU A 1 75 ? 2.168 -7.088 17.335 1.00 95.12 75 LEU A C 1
ATOM 533 O O . LEU A 1 75 ? 1.387 -8.030 17.501 1.00 95.12 75 LEU A O 1
ATOM 537 N N . GLY A 1 76 ? 2.809 -6.872 16.196 1.00 91.88 76 GLY A N 1
ATOM 538 C CA . GLY A 1 76 ? 2.648 -7.685 15.000 1.00 91.88 76 GLY A CA 1
ATOM 539 C C . GLY A 1 76 ? 3.987 -8.065 14.397 1.00 91.88 76 GLY A C 1
ATOM 540 O O . GLY A 1 76 ? 4.978 -7.359 14.549 1.00 91.88 76 GLY A O 1
ATOM 541 N N . ASN A 1 77 ? 3.992 -9.201 13.705 1.00 91.12 77 ASN A N 1
ATOM 542 C CA . ASN A 1 77 ? 5.039 -9.545 12.759 1.00 91.12 77 ASN A CA 1
ATOM 543 C C . ASN A 1 77 ? 4.389 -9.881 11.419 1.00 91.12 77 ASN A C 1
ATOM 545 O O . ASN A 1 77 ? 3.470 -10.705 11.373 1.00 91.12 77 ASN A O 1
ATOM 549 N N . ILE A 1 78 ? 4.850 -9.244 10.351 1.00 87.31 78 ILE A N 1
ATOM 550 C CA . ILE A 1 78 ? 4.413 -9.511 8.983 1.00 87.31 78 ILE A CA 1
ATOM 551 C C . ILE A 1 78 ? 5.613 -10.061 8.226 1.00 87.31 78 ILE A C 1
ATOM 553 O O . ILE A 1 78 ? 6.653 -9.417 8.165 1.00 87.31 78 ILE A O 1
ATOM 557 N N . ASN A 1 79 ? 5.460 -11.258 7.662 1.00 89.31 79 ASN A N 1
ATOM 558 C CA . ASN A 1 79 ? 6.465 -11.868 6.802 1.00 89.31 79 ASN A CA 1
ATOM 559 C C . ASN A 1 79 ? 5.952 -11.880 5.360 1.00 89.31 79 ASN A C 1
ATOM 561 O O . ASN A 1 79 ? 4.951 -12.538 5.059 1.00 89.31 79 ASN A O 1
ATOM 565 N N . THR A 1 80 ? 6.643 -11.167 4.482 1.00 88.06 80 THR A N 1
ATOM 566 C CA . THR A 1 80 ? 6.309 -11.019 3.067 1.00 88.06 80 THR A CA 1
ATOM 567 C C . THR A 1 80 ? 7.307 -11.807 2.233 1.00 88.06 80 THR A C 1
ATOM 569 O O . THR A 1 80 ? 8.515 -11.639 2.373 1.00 88.06 80 THR A O 1
ATOM 572 N N . LYS A 1 81 ? 6.800 -12.664 1.342 1.00 90.56 81 LYS A N 1
ATOM 573 C CA . LYS A 1 81 ? 7.608 -13.436 0.393 1.00 90.56 81 LYS A CA 1
ATOM 574 C C . LYS A 1 81 ? 7.188 -13.117 -1.033 1.00 90.56 81 LYS A C 1
ATOM 576 O O . LYS A 1 81 ? 6.098 -13.500 -1.459 1.00 90.56 81 LYS A O 1
ATOM 581 N N . ASN A 1 82 ? 8.080 -12.486 -1.781 1.00 89.75 82 ASN A N 1
ATOM 582 C CA . ASN A 1 82 ? 7.884 -12.168 -3.186 1.00 89.75 82 ASN A CA 1
ATOM 583 C C . ASN A 1 82 ? 8.608 -13.181 -4.056 1.00 89.75 82 ASN A C 1
ATOM 585 O O . ASN A 1 82 ? 9.826 -13.305 -3.987 1.00 89.75 82 ASN A O 1
ATOM 589 N N . ASN A 1 83 ? 7.860 -13.868 -4.916 1.00 91.06 83 ASN A N 1
ATOM 590 C CA . ASN A 1 83 ? 8.428 -14.756 -5.921 1.00 91.06 83 ASN A CA 1
ATOM 591 C C . ASN A 1 83 ? 8.261 -14.126 -7.301 1.00 91.06 83 ASN A C 1
ATOM 593 O O . ASN A 1 83 ? 7.154 -13.769 -7.700 1.00 91.06 83 ASN A O 1
ATOM 597 N N . ALA A 1 84 ? 9.351 -14.046 -8.050 1.00 90.44 84 ALA A N 1
ATOM 598 C CA . ALA A 1 84 ? 9.367 -13.562 -9.418 1.00 90.44 84 ALA A CA 1
ATOM 599 C C . ALA A 1 84 ? 10.102 -14.557 -10.311 1.00 90.44 84 ALA A C 1
ATOM 601 O O . ALA A 1 84 ? 11.008 -15.263 -9.875 1.00 90.44 84 ALA A O 1
ATOM 602 N N . THR A 1 85 ? 9.713 -14.629 -11.580 1.00 88.94 85 THR A N 1
ATOM 603 C CA . THR A 1 85 ? 10.403 -15.467 -12.564 1.00 88.94 85 THR A CA 1
ATOM 604 C C . THR A 1 85 ? 10.807 -14.614 -13.747 1.00 88.94 85 THR A C 1
ATOM 606 O O . THR A 1 85 ? 9.972 -13.951 -14.355 1.00 88.94 85 THR A O 1
ATOM 609 N N . PHE A 1 86 ? 12.089 -14.663 -14.095 1.00 86.88 86 PHE A N 1
ATOM 610 C CA . PHE A 1 86 ? 12.645 -13.936 -15.226 1.00 86.88 86 PHE A CA 1
ATOM 611 C C . PHE A 1 86 ? 13.435 -14.896 -16.117 1.00 86.88 86 PHE A C 1
ATOM 613 O O . PHE A 1 86 ? 14.413 -15.493 -15.674 1.00 86.88 86 PHE A O 1
ATOM 620 N N . PHE A 1 87 ? 12.980 -15.100 -17.359 1.00 85.19 87 PHE A N 1
ATOM 621 C CA . PHE A 1 87 ? 13.557 -16.072 -18.307 1.00 85.19 87 PHE A CA 1
ATOM 622 C C . PHE A 1 87 ? 13.794 -17.475 -17.708 1.00 85.19 87 PHE A C 1
ATOM 624 O O . PHE A 1 87 ? 14.835 -18.094 -17.914 1.00 85.19 87 PHE A O 1
ATOM 631 N N . GLY A 1 88 ? 12.826 -17.979 -16.937 1.00 83.19 88 GLY A N 1
ATOM 632 C CA . GLY A 1 88 ? 12.905 -19.299 -16.298 1.00 83.19 88 GLY A CA 1
ATOM 633 C C . GLY A 1 88 ? 13.781 -19.354 -15.041 1.00 83.19 88 GLY A C 1
ATOM 634 O O . GLY A 1 88 ? 13.816 -20.385 -14.375 1.00 83.19 88 GLY A O 1
ATOM 635 N N . LYS A 1 89 ? 14.444 -18.253 -14.666 1.00 84.50 89 LYS A N 1
ATOM 636 C CA . LYS A 1 89 ? 15.119 -18.118 -13.374 1.00 84.50 89 LYS A CA 1
ATOM 637 C C . LYS A 1 89 ? 14.131 -17.585 -12.338 1.00 84.50 89 LYS A C 1
ATOM 639 O O . LYS A 1 89 ? 13.688 -16.442 -12.437 1.00 84.50 89 LYS A O 1
ATOM 644 N N . GLY A 1 90 ? 13.800 -18.416 -11.354 1.00 87.06 90 GLY A N 1
ATOM 645 C CA . GLY A 1 90 ? 13.049 -17.999 -10.172 1.00 87.06 90 GLY A CA 1
ATOM 646 C C . GLY A 1 90 ? 13.930 -17.190 -9.218 1.00 87.06 90 GLY A C 1
ATOM 647 O O . GLY A 1 90 ? 15.085 -17.547 -8.982 1.00 87.06 90 GLY A O 1
ATOM 648 N N . ILE A 1 91 ? 13.388 -16.103 -8.685 1.00 87.94 91 ILE A N 1
ATOM 649 C CA . ILE A 1 91 ? 13.981 -15.269 -7.640 1.00 87.94 91 ILE A CA 1
ATOM 650 C C . ILE A 1 91 ? 12.936 -15.135 -6.537 1.00 87.94 91 ILE A C 1
ATOM 652 O O . ILE A 1 91 ? 11.753 -14.949 -6.820 1.00 87.94 91 ILE A O 1
ATOM 656 N N . SER A 1 92 ? 13.379 -15.277 -5.293 1.00 90.31 92 SER A N 1
ATOM 657 C CA . SER A 1 92 ? 12.547 -15.139 -4.107 1.00 90.31 92 SER A CA 1
ATOM 658 C C . SER A 1 92 ? 13.205 -14.130 -3.183 1.00 90.31 92 SER A C 1
ATOM 660 O O . SER A 1 92 ? 14.369 -14.312 -2.838 1.00 90.31 92 SER A O 1
ATOM 662 N N . GLU A 1 93 ? 12.451 -13.121 -2.771 1.00 89.75 93 GLU A N 1
ATOM 663 C CA . GLU A 1 93 ? 12.844 -12.153 -1.748 1.00 89.75 93 GLU A CA 1
ATOM 664 C C . GLU A 1 93 ? 11.902 -12.322 -0.551 1.00 89.75 93 GLU A C 1
ATOM 666 O O . GLU A 1 93 ? 10.685 -12.427 -0.722 1.00 89.75 93 GLU A O 1
ATOM 671 N N . GLU A 1 94 ? 12.463 -12.415 0.651 1.00 90.00 94 GLU A N 1
ATOM 672 C CA . GLU A 1 94 ? 11.717 -12.562 1.902 1.00 90.00 94 GLU A CA 1
ATOM 673 C C . GLU A 1 94 ? 12.073 -11.407 2.835 1.00 90.00 94 GLU A C 1
ATOM 675 O O . GLU A 1 94 ? 13.253 -11.118 3.037 1.00 90.00 94 GLU A O 1
ATOM 680 N N . ASN A 1 95 ? 11.058 -10.764 3.406 1.00 88.69 95 ASN A N 1
ATOM 681 C CA . ASN A 1 95 ? 11.223 -9.690 4.374 1.00 88.69 95 ASN A CA 1
ATOM 682 C C . ASN A 1 95 ? 10.275 -9.879 5.563 1.00 88.69 95 ASN A C 1
ATOM 684 O O . ASN A 1 95 ? 9.106 -10.216 5.377 1.00 88.69 95 ASN A O 1
ATOM 688 N N . SER A 1 96 ? 10.774 -9.635 6.773 1.00 88.94 96 SER A N 1
ATOM 689 C CA . SER A 1 96 ? 10.012 -9.759 8.016 1.00 88.94 96 SER A CA 1
ATOM 690 C C . SER A 1 96 ? 10.069 -8.452 8.791 1.00 88.94 96 SER A C 1
ATOM 692 O O . SER A 1 96 ? 11.149 -7.998 9.163 1.00 88.94 96 SER A O 1
ATOM 694 N N . ASP A 1 97 ? 8.902 -7.878 9.060 1.00 87.62 97 ASP A N 1
ATOM 695 C CA . ASP A 1 97 ? 8.745 -6.619 9.780 1.00 87.62 97 ASP A CA 1
ATOM 696 C C . ASP A 1 97 ? 8.054 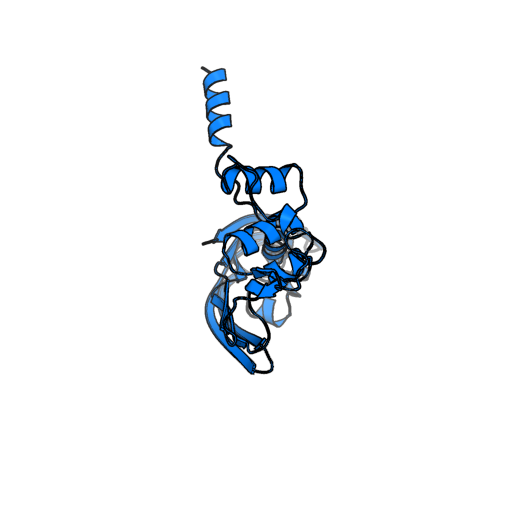-6.867 11.122 1.00 87.62 97 ASP A C 1
ATOM 698 O O . ASP A 1 97 ? 7.026 -7.546 11.191 1.00 87.62 97 ASP A O 1
ATOM 702 N N . PHE A 1 98 ? 8.640 -6.366 12.208 1.00 90.62 98 PHE A N 1
ATOM 703 C CA . PHE A 1 98 ? 8.092 -6.470 13.559 1.00 90.62 98 PHE A CA 1
ATOM 704 C C . PHE A 1 98 ? 7.857 -5.080 14.127 1.00 90.62 98 PHE A C 1
ATOM 706 O O . PHE A 1 98 ? 8.802 -4.306 14.302 1.00 90.62 98 PHE A O 1
ATOM 713 N N . ASP A 1 99 ? 6.613 -4.779 14.490 1.00 90.38 99 ASP A N 1
ATOM 714 C CA . ASP A 1 99 ? 6.277 -3.473 15.033 1.00 90.38 99 ASP A CA 1
ATOM 715 C C . ASP A 1 99 ? 5.013 -3.451 15.910 1.00 90.38 99 ASP A C 1
ATOM 717 O O . ASP A 1 99 ? 4.372 -4.467 16.197 1.00 90.38 99 ASP A O 1
ATOM 721 N N . ALA A 1 100 ? 4.698 -2.257 16.419 1.00 91.62 100 ALA A N 1
ATOM 722 C CA . ALA A 1 100 ? 3.485 -2.013 17.181 1.00 91.62 100 ALA A CA 1
ATOM 723 C C . ALA A 1 100 ? 2.302 -1.771 16.235 1.00 91.62 100 ALA A C 1
ATOM 725 O O . ALA A 1 100 ? 2.266 -0.796 15.484 1.00 91.62 100 ALA A O 1
ATOM 726 N N . GLU A 1 101 ? 1.303 -2.640 16.333 1.00 93.31 101 GLU A N 1
ATOM 727 C CA . GLU A 1 101 ? 0.111 -2.615 15.486 1.00 93.31 101 GLU A CA 1
ATOM 728 C C . GLU A 1 101 ? -0.961 -1.684 16.048 1.00 93.31 101 GLU A C 1
ATOM 730 O O . GLU A 1 101 ? -1.660 -1.002 15.297 1.00 93.31 101 GLU A O 1
ATOM 735 N N . GLN A 1 102 ? -1.120 -1.662 17.375 1.00 95.62 102 GLN A N 1
ATOM 736 C CA . GLN A 1 102 ? -2.207 -0.925 18.010 1.00 95.62 102 GLN A CA 1
ATOM 737 C C . GLN A 1 102 ? -1.926 -0.592 19.470 1.00 95.62 102 GLN A C 1
ATOM 739 O O . GLN A 1 102 ? -1.441 -1.434 20.222 1.00 95.62 102 GLN A O 1
ATOM 744 N N . LEU A 1 103 ? -2.342 0.597 19.893 1.00 97.00 103 LEU A N 1
ATOM 745 C CA . LEU A 1 103 ? -2.448 1.010 21.287 1.00 97.00 103 LEU A CA 1
ATOM 746 C C . LEU A 1 103 ? -3.788 1.717 21.483 1.00 97.00 103 LEU A C 1
ATOM 748 O O . LEU A 1 103 ? -4.110 2.659 20.760 1.00 97.00 103 LEU A O 1
ATOM 752 N N . GLY A 1 104 ? -4.561 1.307 22.480 1.00 97.12 104 GLY A N 1
ATOM 753 C CA . GLY A 1 104 ? -5.851 1.930 22.725 1.00 97.12 104 GLY A CA 1
ATOM 754 C C . GLY A 1 104 ? -6.416 1.667 24.106 1.00 97.12 104 GLY A C 1
ATOM 755 O O . GLY A 1 104 ? -5.932 0.831 24.871 1.00 97.12 104 GLY A O 1
ATOM 756 N N . GLY A 1 105 ? -7.475 2.403 24.405 1.00 97.56 105 GLY A N 1
ATOM 757 C CA . GLY A 1 105 ? -8.204 2.308 25.649 1.00 97.56 105 GLY A CA 1
ATOM 758 C C . GLY A 1 105 ? -9.658 2.714 25.496 1.00 97.56 105 GLY A C 1
ATOM 759 O O . GLY A 1 105 ? -9.997 3.542 24.653 1.00 97.56 105 GLY A O 1
ATOM 760 N N . VAL A 1 106 ? -10.513 2.148 26.339 1.00 98.00 106 VAL A N 1
ATOM 761 C CA . VAL A 1 106 ? -11.912 2.540 26.491 1.00 98.00 106 VAL A CA 1
ATOM 762 C C . VAL A 1 106 ? -12.241 2.690 27.966 1.00 98.00 106 VAL A C 1
ATOM 764 O O . VAL A 1 106 ? -11.870 1.859 28.794 1.00 98.00 106 VAL A O 1
ATOM 767 N N . PHE A 1 107 ? -12.953 3.757 28.287 1.00 97.94 107 PHE A N 1
ATOM 768 C CA . PHE A 1 107 ? -13.537 4.029 29.587 1.00 97.94 107 PHE A CA 1
ATOM 769 C C . PHE A 1 107 ? -15.039 3.814 29.479 1.00 97.94 107 PHE A C 1
ATOM 771 O O . PHE A 1 107 ? -15.660 4.244 28.507 1.00 97.94 107 PHE A O 1
ATOM 778 N N . VAL A 1 108 ? -15.614 3.132 30.466 1.00 97.56 108 VAL A N 1
ATOM 779 C CA . VAL A 1 108 ? -17.032 2.771 30.485 1.00 97.56 108 VAL A CA 1
ATOM 780 C C . VAL A 1 108 ? -17.646 3.275 31.780 1.00 97.56 108 VAL A C 1
ATOM 782 O O . VAL A 1 108 ? -17.165 2.950 32.863 1.00 97.56 108 VAL A O 1
ATOM 785 N N . PHE A 1 109 ? -18.723 4.038 31.646 1.00 96.62 109 PHE A N 1
ATOM 786 C CA . PHE A 1 109 ? -19.557 4.532 32.731 1.00 96.62 109 PHE A CA 1
ATOM 787 C C . PHE A 1 109 ? -20.947 3.926 32.543 1.00 96.62 109 PHE A C 1
ATOM 789 O O . PHE A 1 109 ? -21.531 4.055 31.468 1.00 96.62 109 PHE A O 1
ATOM 796 N N . ALA A 1 110 ? -21.454 3.218 33.546 1.00 94.69 110 ALA A N 1
ATOM 797 C CA . ALA A 1 110 ? -22.725 2.508 33.459 1.00 94.69 110 ALA A CA 1
ATOM 798 C C . ALA A 1 110 ? -23.616 2.876 34.643 1.00 94.69 110 ALA A C 1
ATOM 800 O O . ALA A 1 110 ? -23.153 2.854 35.782 1.00 94.69 110 ALA A O 1
ATOM 801 N N . ASP A 1 111 ? -24.878 3.166 34.346 1.00 93.56 111 ASP A N 1
ATOM 802 C CA . ASP A 1 111 ? -25.935 3.409 35.322 1.00 93.56 111 ASP A CA 1
ATOM 803 C C . ASP A 1 111 ? -27.177 2.602 34.900 1.00 93.56 111 ASP A C 1
ATOM 805 O O . ASP A 1 111 ? -27.905 3.016 33.999 1.00 93.56 111 ASP A O 1
ATOM 809 N N . PRO A 1 112 ? -27.378 1.387 35.440 1.00 88.81 112 PRO A N 1
ATOM 810 C CA . PRO A 1 112 ? -28.402 0.465 34.948 1.00 88.81 112 PRO A CA 1
ATOM 811 C C . PRO A 1 112 ? -29.843 0.972 35.065 1.00 88.81 112 PRO A C 1
ATOM 813 O O . PRO A 1 112 ? -30.693 0.486 34.319 1.00 88.81 112 PRO A O 1
ATOM 816 N N . ASP A 1 113 ? -30.107 1.903 35.984 1.00 90.88 113 ASP A N 1
ATOM 817 C CA . ASP A 1 113 ? -31.459 2.362 36.318 1.00 90.88 113 ASP A CA 1
ATOM 818 C C . ASP A 1 113 ? -31.927 3.534 35.433 1.00 90.88 113 ASP A C 1
ATOM 820 O O . ASP A 1 113 ? -33.114 3.864 35.399 1.00 90.88 113 ASP A O 1
ATOM 824 N N . GLU A 1 114 ? -31.013 4.132 34.666 1.00 93.19 114 GLU A N 1
ATOM 825 C CA . GLU A 1 114 ? -31.284 5.254 33.771 1.00 93.19 114 GLU A CA 1
ATOM 826 C C . GLU A 1 114 ? -31.682 4.812 32.354 1.00 93.19 114 GLU A C 1
ATOM 828 O O . GLU A 1 114 ? -31.293 3.753 31.857 1.00 93.19 114 GLU A O 1
ATOM 833 N N . TYR A 1 115 ? -32.422 5.662 31.629 1.00 92.69 115 TYR A N 1
ATOM 834 C CA . TYR A 1 115 ? -32.725 5.386 30.215 1.00 92.69 115 TYR A CA 1
ATOM 835 C C . TYR A 1 115 ? -31.447 5.363 29.365 1.00 92.69 115 TYR A C 1
ATOM 837 O O . TYR A 1 115 ? -31.298 4.511 28.488 1.00 92.69 115 TYR A O 1
ATOM 845 N N . VAL A 1 116 ? -30.512 6.280 29.633 1.00 94.62 116 VAL A N 1
ATOM 846 C CA . VAL A 1 116 ? -29.153 6.250 29.079 1.00 94.62 116 VAL A CA 1
ATOM 847 C C . VAL A 1 116 ? -28.285 5.458 30.043 1.00 94.62 116 VAL A C 1
ATOM 849 O O . VAL A 1 116 ? -27.651 6.013 30.934 1.00 94.62 116 VAL A O 1
ATOM 852 N N . ASN A 1 117 ? -28.275 4.143 29.871 1.00 94.62 117 ASN A N 1
ATOM 853 C CA . ASN A 1 117 ? -27.740 3.258 30.892 1.00 94.62 117 ASN A CA 1
ATOM 854 C C . ASN A 1 117 ? -26.234 2.992 30.775 1.00 94.62 117 ASN A C 1
ATOM 856 O O . ASN A 1 117 ? -25.627 2.367 31.649 1.00 94.62 117 ASN A O 1
ATOM 860 N N . LYS A 1 118 ? -25.609 3.429 29.676 1.00 96.88 118 LYS A N 1
ATOM 861 C CA . LYS A 1 118 ? -24.155 3.362 29.517 1.00 96.88 118 LYS A CA 1
ATOM 862 C C . LYS A 1 118 ? -23.630 4.454 28.599 1.00 96.88 118 LYS A C 1
ATOM 864 O O . LYS A 1 118 ? -24.196 4.702 27.536 1.00 96.88 118 LYS A O 1
ATOM 869 N N . PHE A 1 119 ? -22.490 5.011 28.976 1.00 96.75 119 PHE A N 1
ATOM 870 C CA . PHE A 1 119 ? -21.658 5.879 28.159 1.00 96.75 119 PHE A CA 1
ATOM 871 C C . PHE A 1 119 ? -20.234 5.317 28.095 1.00 96.75 119 PHE A C 1
ATOM 873 O O . PHE A 1 119 ? -19.682 4.871 29.103 1.00 96.75 119 PHE A O 1
ATOM 880 N N . SER A 1 120 ? -19.627 5.343 26.914 1.00 97.69 120 SER A N 1
ATOM 881 C CA . SER A 1 120 ? -18.239 4.943 26.710 1.00 97.69 120 SER A CA 1
ATOM 882 C C . SER A 1 120 ? -17.461 6.001 25.946 1.00 97.69 120 SER A C 1
ATOM 884 O O . SER A 1 120 ? -17.956 6.586 24.984 1.00 97.69 120 SER A O 1
ATOM 886 N N . PHE A 1 121 ? -16.214 6.200 26.354 1.00 97.62 121 PHE A N 1
ATOM 887 C CA . PHE A 1 121 ? -15.250 7.038 25.653 1.00 97.62 121 PHE A CA 1
ATOM 888 C C . PHE A 1 121 ? -13.995 6.224 25.366 1.00 97.62 121 PHE A C 1
ATOM 890 O O . PHE A 1 121 ? -13.434 5.615 26.277 1.00 97.62 121 PHE A O 1
ATOM 897 N N . GLY A 1 122 ? -13.556 6.202 24.113 1.00 97.50 122 GLY A N 1
ATOM 898 C CA . GLY A 1 122 ? -12.398 5.436 23.679 1.00 97.50 122 GLY A CA 1
ATOM 899 C C . GLY A 1 122 ? -11.403 6.265 22.886 1.00 97.50 122 GLY A C 1
ATOM 900 O O . GLY A 1 122 ? -11.770 7.189 22.162 1.00 97.50 122 GLY A O 1
ATOM 901 N N . VAL A 1 123 ? -10.133 5.895 23.001 1.00 97.69 123 VAL A N 1
ATOM 902 C CA . VAL A 1 123 ? -9.052 6.381 22.144 1.00 97.69 123 VAL A CA 1
ATOM 903 C C . VAL A 1 123 ? -8.330 5.165 21.592 1.00 97.69 123 VAL A C 1
ATOM 905 O O . VAL A 1 123 ? -7.913 4.294 22.352 1.00 97.69 123 VAL A O 1
ATOM 908 N N . ASN A 1 124 ? -8.178 5.097 20.276 1.00 96.75 124 ASN A N 1
ATOM 909 C CA . ASN A 1 124 ? -7.519 3.984 19.607 1.00 96.75 124 ASN A CA 1
ATOM 910 C C . ASN A 1 124 ? -6.544 4.501 18.549 1.00 96.75 124 ASN A C 1
ATOM 912 O O . ASN A 1 124 ? -6.945 5.224 17.641 1.00 96.75 124 ASN A O 1
ATOM 916 N N . TYR A 1 125 ? -5.276 4.126 18.656 1.00 95.31 125 TYR A N 1
ATOM 917 C CA . TYR A 1 125 ? -4.255 4.355 17.643 1.00 95.31 125 TYR A CA 1
ATOM 918 C C . TYR A 1 125 ? -3.897 3.012 17.013 1.00 95.31 125 TYR A C 1
ATOM 920 O O . TYR A 1 125 ? -3.395 2.127 17.704 1.00 95.31 125 TYR A O 1
ATOM 928 N N . GLN A 1 126 ? -4.173 2.846 15.722 1.00 94.44 126 GLN A N 1
ATOM 929 C CA . GLN A 1 126 ? -3.978 1.576 15.020 1.00 94.44 126 GLN A CA 1
ATOM 930 C C . GLN A 1 126 ? -3.315 1.778 13.660 1.00 94.44 126 GLN A C 1
ATOM 932 O O . GLN A 1 126 ? -3.620 2.747 12.962 1.00 94.44 126 GLN A O 1
ATOM 937 N N . LYS A 1 127 ? -2.451 0.848 13.253 1.00 92.62 127 LYS A N 1
ATOM 938 C CA . LYS A 1 127 ? -2.031 0.723 11.854 1.00 92.62 127 LYS A CA 1
ATOM 939 C C . LYS A 1 127 ? -3.236 0.301 11.003 1.00 92.62 127 LYS A C 1
ATOM 941 O O . LYS A 1 127 ? -4.103 -0.421 11.489 1.00 92.62 127 LYS A O 1
ATOM 946 N N . THR A 1 128 ? -3.332 0.771 9.762 1.00 89.56 128 THR A N 1
ATOM 947 C CA . THR A 1 128 ? -4.401 0.394 8.812 1.00 89.56 128 THR A CA 1
ATOM 948 C C . THR A 1 128 ? -3.872 -0.161 7.501 1.00 89.56 128 THR A C 1
ATOM 950 O O . THR A 1 128 ? -4.547 -0.969 6.867 1.00 89.56 128 THR A O 1
ATOM 953 N N . SER A 1 129 ? -2.672 0.252 7.105 1.00 87.31 129 SER A N 1
ATOM 954 C CA . SER A 1 129 ? -1.978 -0.287 5.940 1.00 87.31 129 SER A CA 1
ATOM 955 C C . SER A 1 129 ? -0.484 -0.291 6.218 1.00 87.31 129 SER A C 1
ATOM 957 O O . SER A 1 129 ? 0.034 0.619 6.873 1.00 87.31 129 SER A O 1
ATOM 959 N N . ASP A 1 130 ? 0.184 -1.307 5.693 1.00 85.19 130 ASP A N 1
ATOM 960 C CA . ASP A 1 130 ? 1.625 -1.462 5.759 1.00 85.19 130 ASP A CA 1
ATOM 961 C C . ASP A 1 130 ? 2.155 -1.682 4.348 1.00 85.19 130 ASP A C 1
ATOM 963 O O . ASP A 1 130 ? 1.712 -2.601 3.652 1.00 85.19 130 ASP A O 1
ATOM 967 N N . PHE A 1 131 ? 3.045 -0.797 3.920 1.00 79.00 131 PHE A N 1
ATOM 968 C CA . PHE A 1 131 ? 3.750 -0.884 2.649 1.00 79.00 131 PHE A CA 1
ATOM 969 C C . PHE A 1 131 ? 5.260 -0.957 2.866 1.00 79.00 131 PHE A C 1
ATOM 971 O O . PHE A 1 131 ? 5.992 -0.867 1.880 1.00 79.00 131 PHE A O 1
ATOM 978 N N . GLU A 1 132 ? 5.715 -1.081 4.116 1.00 74.81 132 GLU A N 1
ATOM 979 C CA . GLU A 1 132 ? 7.126 -1.018 4.469 1.00 74.81 132 GLU A CA 1
ATOM 980 C C . GLU A 1 132 ? 7.894 -2.199 3.867 1.00 74.81 132 GLU A C 1
ATOM 982 O O . GLU A 1 132 ? 7.477 -3.356 3.956 1.00 74.81 132 GLU A O 1
ATOM 987 N N . ASP A 1 133 ? 9.027 -1.876 3.243 1.00 67.62 133 ASP A N 1
ATOM 988 C CA . ASP A 1 133 ? 10.059 -2.808 2.796 1.00 67.62 133 ASP A CA 1
ATOM 989 C C . ASP A 1 133 ? 9.545 -3.989 1.957 1.00 67.62 133 ASP A C 1
ATOM 991 O O . ASP A 1 133 ? 10.057 -5.114 2.017 1.00 67.62 133 ASP A O 1
ATOM 995 N N . ASN A 1 134 ? 8.533 -3.743 1.121 1.00 74.12 134 ASN A N 1
ATOM 996 C CA . ASN A 1 134 ? 8.135 -4.713 0.111 1.00 74.12 134 ASN A CA 1
ATOM 997 C C . ASN A 1 134 ? 9.089 -4.606 -1.085 1.00 74.12 134 ASN A C 1
ATOM 999 O O . ASN A 1 134 ? 8.894 -3.787 -1.988 1.00 74.12 134 ASN A O 1
ATOM 1003 N N . ILE A 1 135 ? 10.138 -5.427 -1.070 1.00 82.12 135 ILE A N 1
ATOM 1004 C CA . ILE A 1 135 ? 11.149 -5.469 -2.126 1.00 82.12 135 ILE A CA 1
ATOM 1005 C C . ILE A 1 135 ? 10.775 -6.550 -3.137 1.00 82.12 135 ILE A C 1
ATOM 1007 O O . ILE A 1 135 ? 10.761 -7.747 -2.837 1.00 82.12 135 ILE A O 1
ATOM 1011 N N . LEU A 1 136 ? 10.502 -6.129 -4.368 1.00 85.12 136 LEU A N 1
ATOM 1012 C CA . LEU A 1 136 ? 10.386 -6.999 -5.525 1.00 85.12 136 LEU A CA 1
ATOM 1013 C C . LEU A 1 136 ? 11.605 -6.791 -6.414 1.00 85.12 136 LEU A C 1
ATOM 1015 O O . LEU A 1 136 ? 11.745 -5.777 -7.098 1.00 85.12 136 LEU A O 1
ATOM 1019 N N . ARG A 1 137 ? 12.473 -7.797 -6.438 1.00 86.25 137 ARG A N 1
ATOM 1020 C CA . ARG A 1 137 ? 13.661 -7.802 -7.279 1.00 86.25 137 ARG A CA 1
ATOM 1021 C C . ARG A 1 137 ? 13.636 -8.996 -8.212 1.00 86.25 137 ARG A C 1
ATOM 1023 O O . ARG A 1 137 ? 13.512 -10.138 -7.778 1.00 86.25 137 ARG A O 1
ATOM 1030 N N . PHE A 1 138 ? 13.801 -8.746 -9.505 1.00 87.50 138 PHE A N 1
ATOM 1031 C CA . PHE A 1 138 ? 14.028 -9.814 -10.468 1.00 87.50 138 PHE A CA 1
ATOM 1032 C C . PHE A 1 138 ? 14.909 -9.359 -11.615 1.00 87.50 138 PHE A C 1
ATOM 1034 O O . PHE A 1 138 ? 14.969 -8.188 -11.964 1.00 87.50 138 PHE A O 1
ATOM 1041 N N . GLY A 1 139 ? 15.635 -10.297 -12.202 1.00 86.62 139 GLY A N 1
ATOM 1042 C CA . GLY A 1 139 ? 16.596 -9.967 -13.232 1.00 86.62 139 GLY A CA 1
ATOM 1043 C C . GLY A 1 139 ? 17.446 -11.152 -13.631 1.00 86.62 139 GLY A C 1
ATOM 1044 O O . GLY A 1 139 ? 17.472 -12.203 -12.985 1.00 86.62 139 GLY A O 1
ATOM 1045 N N . GLY A 1 140 ? 18.154 -10.986 -14.731 1.00 86.69 140 GLY A N 1
ATOM 1046 C CA . GLY A 1 140 ? 18.974 -12.029 -15.304 1.00 86.69 140 GLY A CA 1
ATOM 1047 C C . GLY A 1 140 ? 19.537 -11.624 -16.649 1.00 86.69 140 GLY A C 1
ATOM 1048 O O . GLY A 1 140 ? 19.309 -10.523 -17.150 1.00 86.69 140 GLY A O 1
ATOM 1049 N N . ARG A 1 141 ? 20.281 -12.560 -17.227 1.00 87.50 141 ARG A N 1
ATOM 1050 C CA . ARG A 1 141 ? 20.926 -12.382 -18.516 1.00 87.50 141 ARG A CA 1
ATOM 1051 C C . ARG A 1 141 ? 19.924 -12.654 -19.631 1.00 87.50 141 ARG A C 1
ATOM 1053 O O . ARG A 1 141 ? 19.507 -13.794 -19.833 1.00 87.50 141 ARG A O 1
ATOM 1060 N N . ASN A 1 142 ? 19.519 -11.602 -20.329 1.00 87.94 142 ASN A N 1
ATOM 1061 C CA . ASN A 1 142 ? 18.624 -11.682 -21.470 1.00 87.94 142 ASN A CA 1
ATOM 1062 C C . ASN A 1 142 ? 19.442 -11.923 -22.745 1.00 87.94 142 ASN A C 1
ATOM 1064 O O . ASN A 1 142 ? 20.214 -11.074 -23.188 1.00 87.94 142 ASN A O 1
ATOM 1068 N N . ASN A 1 143 ? 19.272 -13.113 -23.322 1.00 88.38 143 ASN A N 1
ATOM 1069 C CA . ASN A 1 143 ? 19.986 -13.554 -24.522 1.00 88.38 143 ASN A CA 1
ATOM 1070 C C . ASN A 1 143 ? 19.202 -13.310 -25.820 1.00 88.38 143 ASN A C 1
ATOM 1072 O O . ASN A 1 143 ? 19.640 -13.763 -26.873 1.00 88.38 143 ASN A O 1
ATOM 1076 N N . LYS A 1 144 ? 18.018 -12.692 -25.747 1.00 86.12 144 LYS A N 1
ATOM 1077 C CA . LYS A 1 144 ? 17.112 -12.556 -26.897 1.00 86.12 144 LYS A CA 1
ATOM 1078 C C . LYS A 1 144 ? 16.736 -11.120 -27.194 1.00 86.12 144 LYS A C 1
ATOM 1080 O O . LYS A 1 144 ? 16.617 -10.779 -28.362 1.00 86.12 144 LYS A O 1
ATOM 1085 N N . HIS A 1 145 ? 16.540 -10.325 -26.147 1.00 88.06 145 HIS A N 1
ATOM 1086 C CA . HIS A 1 145 ? 15.985 -8.993 -26.273 1.00 88.06 145 HIS A CA 1
ATOM 1087 C C . HIS A 1 145 ? 16.769 -7.954 -25.486 1.00 88.06 145 HIS A C 1
ATOM 1089 O O . HIS A 1 145 ? 17.436 -8.255 -24.494 1.00 88.06 145 HIS A O 1
ATOM 1095 N N . SER A 1 146 ? 16.647 -6.707 -25.914 1.00 91.00 146 SER A N 1
ATOM 1096 C CA . SER A 1 146 ? 17.201 -5.543 -25.234 1.00 91.00 146 SER A CA 1
ATOM 1097 C C . SER A 1 146 ? 16.247 -4.355 -25.339 1.00 91.00 146 SER A C 1
ATOM 1099 O O . SER A 1 146 ? 15.269 -4.390 -26.079 1.00 91.00 146 SER A O 1
ATOM 1101 N N . VAL A 1 147 ? 16.555 -3.266 -24.632 1.00 90.62 147 VAL A N 1
ATOM 1102 C CA . VAL A 1 147 ? 15.799 -2.011 -24.771 1.00 90.62 147 VAL A CA 1
ATOM 1103 C C . VAL A 1 147 ? 15.844 -1.455 -26.199 1.00 90.62 147 VAL A C 1
ATOM 1105 O O . VAL A 1 147 ? 14.967 -0.700 -26.588 1.00 90.62 147 VAL A O 1
ATOM 1108 N N . VAL A 1 148 ? 16.832 -1.840 -27.010 1.00 94.19 148 VAL A N 1
ATOM 1109 C CA . VAL A 1 148 ? 16.923 -1.388 -28.403 1.00 94.19 148 VAL A CA 1
ATOM 1110 C C . VAL A 1 148 ? 15.780 -1.937 -29.254 1.00 94.19 148 VAL A C 1
ATOM 1112 O O . VAL A 1 148 ? 15.314 -1.249 -30.161 1.00 94.19 148 VAL A O 1
ATOM 1115 N N . ASP A 1 149 ? 15.262 -3.119 -28.916 1.00 92.31 149 ASP A N 1
ATOM 1116 C CA . ASP A 1 149 ? 14.149 -3.722 -29.651 1.00 92.31 149 ASP A CA 1
ATOM 1117 C C . ASP A 1 149 ? 12.889 -2.856 -29.555 1.00 92.31 149 ASP A C 1
ATOM 1119 O O . ASP A 1 149 ? 12.132 -2.794 -30.512 1.00 92.31 149 ASP A O 1
ATOM 1123 N N . TYR A 1 150 ? 12.697 -2.113 -28.456 1.00 94.81 150 TYR A N 1
ATOM 1124 C CA . TYR A 1 150 ? 11.606 -1.140 -28.331 1.00 94.81 150 TYR A CA 1
ATOM 1125 C C . TYR A 1 150 ? 11.648 -0.100 -29.459 1.00 94.81 150 TYR A C 1
ATOM 1127 O O . TYR A 1 150 ? 10.639 0.155 -30.114 1.00 94.81 150 TYR A O 1
ATOM 1135 N N . PHE A 1 151 ? 12.827 0.465 -29.730 1.00 96.38 151 PHE A N 1
ATOM 1136 C CA . PHE A 1 151 ? 12.994 1.438 -30.806 1.00 96.38 151 PHE A CA 1
ATOM 1137 C C . PHE A 1 151 ? 12.839 0.791 -32.184 1.00 96.38 151 PHE A C 1
ATOM 1139 O O . PHE A 1 151 ? 12.202 1.374 -33.059 1.00 96.38 151 PHE A O 1
ATOM 1146 N N . GLY A 1 152 ? 13.365 -0.425 -32.364 1.00 94.38 152 GLY A N 1
ATOM 1147 C CA . GLY A 1 152 ? 13.223 -1.186 -33.606 1.00 94.38 152 GLY A CA 1
ATOM 1148 C C . GLY A 1 152 ? 11.770 -1.541 -33.929 1.00 94.38 152 GLY A C 1
ATOM 1149 O O . GLY A 1 152 ? 11.337 -1.358 -35.062 1.00 94.38 152 GLY A O 1
ATOM 1150 N N . GLU A 1 153 ? 10.988 -1.981 -32.940 1.00 94.56 153 GLU A N 1
ATOM 1151 C CA . GLU A 1 153 ? 9.555 -2.264 -33.099 1.00 94.56 153 GLU A CA 1
ATOM 1152 C C . GLU A 1 153 ? 8.763 -1.002 -33.460 1.00 94.56 153 GLU A C 1
ATOM 1154 O O . GLU A 1 153 ? 7.898 -1.057 -34.331 1.00 94.56 153 GLU A O 1
ATOM 1159 N N . HIS A 1 154 ? 9.088 0.146 -32.855 1.00 96.12 154 HIS A N 1
ATOM 1160 C CA . HIS A 1 154 ? 8.470 1.423 -33.218 1.00 96.12 154 HIS A CA 1
ATOM 1161 C C . HIS A 1 154 ? 8.882 1.932 -34.606 1.00 96.12 154 HIS A C 1
ATOM 1163 O O . HIS A 1 154 ? 8.117 2.680 -35.211 1.00 96.12 154 HIS A O 1
ATOM 1169 N N . ALA A 1 155 ? 10.053 1.537 -35.116 1.00 94.75 155 ALA A N 1
ATOM 1170 C CA . ALA A 1 155 ? 10.550 1.937 -36.432 1.00 94.75 155 ALA A CA 1
ATOM 1171 C C . ALA A 1 155 ? 9.929 1.147 -37.594 1.00 94.75 155 ALA A C 1
ATOM 1173 O O . ALA A 1 155 ? 9.902 1.642 -38.721 1.00 94.75 155 ALA A O 1
ATOM 1174 N N . LYS A 1 156 ? 9.393 -0.056 -37.342 1.00 90.75 156 LYS A N 1
ATOM 1175 C CA . LYS A 1 156 ? 8.799 -0.905 -38.387 1.00 90.75 156 LYS A CA 1
ATOM 1176 C C . LYS A 1 156 ? 7.722 -0.162 -39.178 1.00 90.75 156 LYS A C 1
ATOM 1178 O O . LYS A 1 156 ? 6.725 0.296 -38.626 1.00 90.75 156 LYS A O 1
ATOM 1183 N N . GLY A 1 157 ? 7.903 -0.112 -40.497 1.00 89.56 157 GLY A N 1
ATOM 1184 C CA . GLY A 1 157 ? 6.955 0.506 -41.428 1.00 89.56 157 GLY A CA 1
ATOM 1185 C C . GLY A 1 157 ? 7.150 2.008 -41.652 1.00 89.56 157 GLY A C 1
ATOM 1186 O O . GLY A 1 157 ? 6.499 2.556 -42.541 1.00 89.56 157 GLY A O 1
ATOM 1187 N N . PHE A 1 158 ? 8.056 2.663 -40.920 1.00 93.44 158 PHE A N 1
ATOM 1188 C CA . PHE A 1 158 ? 8.529 4.005 -41.263 1.00 93.44 158 PHE A CA 1
ATOM 1189 C C . PHE A 1 158 ? 9.716 3.923 -42.211 1.00 93.44 158 PHE A C 1
ATOM 1191 O O . PHE A 1 158 ? 10.460 2.943 -42.206 1.00 93.44 158 PHE A O 1
ATOM 1198 N N . ARG A 1 159 ? 9.874 4.944 -43.056 1.00 94.12 159 ARG A N 1
ATOM 1199 C CA . ARG A 1 159 ? 11.015 5.025 -43.963 1.00 94.12 159 ARG A CA 1
ATOM 1200 C C . ARG A 1 159 ? 12.203 5.629 -43.236 1.00 94.12 159 ARG A C 1
ATOM 1202 O O . ARG A 1 159 ? 12.050 6.557 -42.445 1.00 94.12 159 ARG A O 1
ATOM 1209 N N . VAL A 1 160 ? 13.408 5.185 -43.570 1.00 92.44 160 VAL A N 1
ATOM 1210 C CA . VAL A 1 160 ? 14.657 5.761 -43.045 1.00 92.44 160 VAL A CA 1
ATOM 1211 C C . VAL A 1 160 ? 14.744 7.268 -43.289 1.00 92.44 160 VAL A C 1
ATOM 1213 O O . VAL A 1 160 ? 15.220 7.998 -42.421 1.00 92.44 160 VAL A O 1
ATOM 1216 N N . GLY A 1 161 ? 14.231 7.755 -44.422 1.00 91.00 161 GLY A N 1
ATOM 1217 C CA . GLY A 1 161 ? 14.140 9.189 -44.704 1.00 91.00 161 GLY A CA 1
ATOM 1218 C C . GLY A 1 161 ? 13.309 9.973 -43.680 1.00 91.00 161 GLY A C 1
ATOM 1219 O O . GLY A 1 161 ? 13.658 11.108 -43.371 1.00 91.00 161 GLY A O 1
ATOM 1220 N N . ASP A 1 162 ? 12.273 9.359 -43.101 1.00 91.75 162 ASP A N 1
ATOM 1221 C CA . ASP A 1 162 ? 11.411 9.984 -42.087 1.00 91.75 162 ASP A CA 1
ATOM 1222 C C . ASP A 1 162 ? 12.099 10.064 -40.712 1.00 91.75 162 ASP A C 1
ATOM 1224 O O . ASP A 1 162 ? 11.687 10.839 -39.850 1.00 91.75 162 ASP A O 1
ATOM 1228 N N . LEU A 1 163 ? 13.157 9.270 -40.501 1.00 93.00 163 LEU A N 1
ATOM 1229 C CA . LEU A 1 163 ? 13.941 9.246 -39.263 1.00 93.00 163 LEU A CA 1
ATOM 1230 C C . LEU A 1 163 ? 15.186 10.145 -39.320 1.00 93.00 163 LEU A C 1
ATOM 1232 O O . LEU A 1 163 ? 15.932 10.229 -38.340 1.00 93.00 163 LEU A O 1
ATOM 1236 N N . LYS A 1 164 ? 15.430 10.818 -40.450 1.00 91.75 164 LYS A N 1
ATOM 1237 C CA . LYS A 1 164 ? 16.543 11.756 -40.648 1.00 91.75 164 LYS A CA 1
ATOM 1238 C C . LYS A 1 164 ? 16.091 13.195 -40.423 1.00 91.75 164 LYS A C 1
ATOM 1240 O O . LYS A 1 164 ? 14.954 13.559 -40.705 1.00 91.75 164 LYS A O 1
ATOM 1245 N N . THR A 1 165 ? 17.003 14.035 -39.941 1.00 91.88 165 THR A N 1
ATOM 1246 C CA . THR A 1 165 ? 16.761 15.478 -39.865 1.00 91.88 165 THR A CA 1
ATOM 1247 C C . THR A 1 165 ? 16.783 16.099 -41.258 1.00 91.88 165 THR A C 1
ATOM 1249 O O . THR A 1 165 ? 17.559 15.693 -42.131 1.00 91.88 165 THR A O 1
ATOM 1252 N N . LYS A 1 166 ? 15.945 17.114 -41.482 1.00 89.88 166 LYS A N 1
ATOM 1253 C CA . LYS A 1 166 ? 15.983 17.898 -42.721 1.00 89.88 166 LYS A CA 1
ATOM 1254 C C . LYS A 1 166 ? 17.203 18.823 -42.726 1.00 89.88 166 LYS A C 1
ATOM 1256 O O . LYS A 1 166 ? 17.781 19.149 -41.689 1.00 89.88 166 LYS A O 1
ATOM 1261 N N . ALA A 1 167 ? 17.603 19.279 -43.912 1.00 88.88 167 ALA A N 1
ATOM 1262 C CA . ALA A 1 167 ? 18.729 20.199 -44.046 1.00 88.88 167 ALA A CA 1
ATOM 1263 C C . ALA A 1 167 ? 18.490 21.494 -43.242 1.00 88.88 167 ALA A C 1
ATOM 1265 O O . ALA A 1 167 ? 17.521 22.209 -43.486 1.00 88.88 167 ALA A O 1
ATOM 1266 N N . GLY A 1 168 ? 19.387 21.791 -42.296 1.00 88.00 168 GLY A N 1
ATOM 1267 C CA . GLY A 1 168 ? 19.299 22.969 -41.423 1.00 88.00 168 GLY A CA 1
ATOM 1268 C C . GLY A 1 168 ? 18.391 22.812 -40.196 1.00 88.00 168 GLY A C 1
ATOM 1269 O O . GLY A 1 168 ? 18.257 23.763 -39.431 1.00 88.00 168 GLY A O 1
ATOM 1270 N N . GLU A 1 169 ? 17.794 21.638 -39.983 1.00 93.31 169 GLU A N 1
ATOM 1271 C CA . GLU A 1 169 ? 16.967 21.323 -38.815 1.00 93.31 169 GLU A CA 1
ATOM 1272 C C . GLU A 1 169 ? 17.811 20.709 -37.686 1.00 93.31 169 GLU A C 1
ATOM 1274 O O . GLU A 1 169 ? 18.683 19.870 -37.927 1.00 93.31 169 GLU A O 1
ATOM 1279 N N . SER A 1 170 ? 17.555 21.111 -36.438 1.00 95.12 170 SER A N 1
ATOM 1280 C CA . SER A 1 170 ? 18.197 20.492 -35.276 1.00 95.12 170 SER A CA 1
ATOM 1281 C C . SER A 1 170 ? 17.480 19.197 -34.870 1.00 95.12 170 SER A C 1
ATOM 1283 O O . SER A 1 170 ? 16.265 19.084 -35.013 1.00 95.12 170 SER A O 1
ATOM 1285 N N . ILE A 1 171 ? 18.206 18.231 -34.290 1.00 94.69 171 ILE A N 1
ATOM 1286 C CA . ILE A 1 171 ? 17.614 16.975 -33.777 1.00 94.69 171 ILE A CA 1
ATOM 1287 C C . ILE A 1 171 ? 16.493 17.264 -32.764 1.00 94.69 171 ILE A C 1
ATOM 1289 O O . ILE A 1 171 ? 15.471 16.585 -32.761 1.00 94.69 171 ILE A O 1
ATOM 1293 N N . SER A 1 172 ? 16.673 18.286 -31.921 1.00 94.69 172 SER A N 1
ATOM 1294 C CA . SER A 1 172 ? 15.690 18.685 -30.907 1.00 94.69 172 SER A CA 1
ATOM 1295 C C . SER A 1 172 ? 14.407 19.240 -31.533 1.00 94.69 172 SER A C 1
ATOM 1297 O O . SER A 1 172 ? 13.307 18.882 -31.111 1.00 94.69 172 SER A O 1
ATOM 1299 N N . ASP A 1 173 ? 14.536 20.083 -32.564 1.00 94.38 173 ASP A N 1
ATOM 1300 C CA . ASP A 1 173 ? 13.380 20.646 -33.262 1.00 94.38 173 ASP A CA 1
ATOM 1301 C C . ASP A 1 173 ? 12.615 19.563 -34.029 1.00 94.38 173 ASP A C 1
ATOM 1303 O O . ASP A 1 173 ? 11.394 19.494 -33.886 1.00 94.38 173 ASP A O 1
ATOM 1307 N N . ALA A 1 174 ? 13.323 18.669 -34.728 1.00 94.12 174 ALA A N 1
ATOM 1308 C CA . ALA A 1 174 ? 12.731 17.514 -35.404 1.00 94.12 174 ALA A CA 1
ATOM 1309 C C . ALA A 1 174 ? 11.997 16.592 -34.414 1.00 94.12 174 ALA A C 1
ATOM 1311 O O . ALA A 1 174 ? 10.841 16.232 -34.622 1.00 94.12 174 ALA A O 1
ATOM 1312 N N . TYR A 1 175 ? 12.629 16.253 -33.284 1.00 95.12 175 TYR A N 1
ATOM 1313 C CA . TYR A 1 175 ? 12.020 15.411 -32.250 1.00 95.12 175 TYR A CA 1
ATOM 1314 C C . TYR A 1 175 ? 10.749 16.036 -31.658 1.00 95.12 175 TYR A C 1
ATOM 1316 O O . TYR A 1 175 ? 9.769 15.331 -31.393 1.00 95.12 175 TYR A O 1
ATOM 1324 N N . ARG A 1 176 ? 10.752 17.360 -31.441 1.00 94.62 176 ARG A N 1
ATOM 1325 C CA . ARG A 1 176 ? 9.578 18.093 -30.952 1.00 94.62 176 ARG A CA 1
ATOM 1326 C C . ARG A 1 176 ? 8.466 18.106 -31.997 1.00 94.62 176 ARG A C 1
ATOM 1328 O O . ARG A 1 176 ? 7.332 17.820 -31.631 1.00 94.62 176 ARG A O 1
ATOM 1335 N N . ASP A 1 177 ? 8.788 18.392 -33.259 1.00 93.69 177 ASP A N 1
ATOM 1336 C CA . ASP A 1 177 ? 7.819 18.406 -34.361 1.00 93.69 177 ASP A CA 1
ATOM 1337 C C . ASP A 1 177 ? 7.148 17.037 -34.544 1.00 93.69 177 ASP A C 1
ATOM 1339 O O . ASP A 1 177 ? 5.923 16.951 -34.608 1.00 93.69 177 ASP A O 1
ATOM 1343 N N . LEU A 1 178 ? 7.925 15.950 -34.504 1.00 93.88 178 LEU A N 1
ATOM 1344 C CA . LEU A 1 178 ? 7.400 14.582 -34.554 1.00 93.88 178 LEU A CA 1
ATOM 1345 C C . LEU A 1 178 ? 6.487 14.249 -33.368 1.00 93.88 178 LEU A C 1
ATOM 1347 O O . LEU A 1 178 ? 5.522 13.507 -33.533 1.00 93.88 178 LEU A O 1
ATOM 1351 N N . GLY A 1 179 ? 6.759 14.803 -32.186 1.00 91.50 179 GLY A N 1
ATOM 1352 C CA . GLY A 1 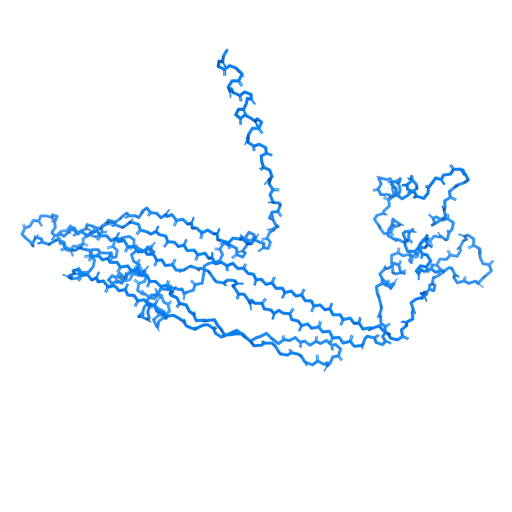179 ? 5.894 14.646 -31.017 1.00 91.50 179 GLY A CA 1
ATOM 1353 C C . GLY A 1 179 ? 4.591 15.440 -31.095 1.00 91.50 179 GLY A C 1
ATOM 1354 O O . GLY A 1 179 ? 3.583 15.005 -30.545 1.00 91.50 179 GLY A O 1
ATOM 1355 N N . THR A 1 180 ? 4.601 16.603 -31.755 1.00 92.38 180 THR A N 1
ATOM 1356 C CA . THR A 1 180 ? 3.422 17.477 -31.865 1.00 92.38 180 THR A CA 1
ATOM 1357 C C . THR A 1 180 ? 2.550 17.166 -33.074 1.00 92.38 180 THR A C 1
ATOM 1359 O O . THR A 1 180 ? 1.328 17.198 -32.967 1.00 92.38 180 THR A O 1
ATOM 1362 N N . ASN A 1 181 ? 3.176 16.890 -34.218 1.00 91.62 181 ASN A N 1
ATOM 1363 C CA . ASN A 1 181 ? 2.528 16.752 -35.523 1.00 91.62 181 ASN A CA 1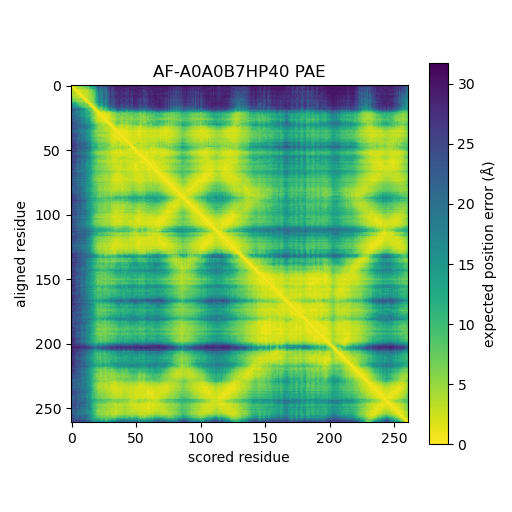
ATOM 1364 C C . ASN A 1 181 ? 2.657 15.336 -36.105 1.00 91.62 181 ASN A C 1
ATOM 1366 O O . ASN A 1 181 ? 1.928 14.988 -37.033 1.00 91.62 181 ASN A O 1
ATOM 1370 N N . GLY A 1 182 ? 3.589 14.530 -35.589 1.00 89.50 182 GLY A N 1
ATOM 1371 C CA . GLY A 1 182 ? 3.801 13.146 -35.997 1.00 89.50 182 GLY A CA 1
ATOM 1372 C C . GLY A 1 182 ? 3.064 12.142 -35.109 1.00 89.50 182 GLY A C 1
ATOM 1373 O O . GLY A 1 182 ? 2.050 12.440 -34.481 1.00 89.50 182 GLY A O 1
ATOM 1374 N N . SER A 1 183 ? 3.580 10.913 -35.073 1.00 93.56 183 SER A N 1
ATOM 1375 C CA . SER A 1 183 ? 3.069 9.858 -34.195 1.00 93.56 183 SER A CA 1
ATOM 1376 C C . SER A 1 183 ? 4.059 9.556 -33.079 1.00 93.56 183 SER A C 1
ATOM 1378 O O . SER A 1 183 ? 5.271 9.667 -33.270 1.00 93.56 183 SER A O 1
ATOM 1380 N N . PHE A 1 184 ? 3.545 9.087 -31.938 1.00 94.81 184 PHE A N 1
ATOM 1381 C CA . PHE A 1 184 ? 4.381 8.612 -30.836 1.00 94.81 184 PHE A CA 1
ATOM 1382 C C . PHE A 1 184 ? 5.404 7.574 -31.320 1.00 94.81 184 PHE A C 1
ATOM 1384 O O . PHE A 1 184 ? 6.590 7.726 -31.052 1.00 94.81 184 PHE A O 1
ATOM 1391 N N . SER A 1 185 ? 4.979 6.579 -32.111 1.00 96.00 185 SER A N 1
ATOM 1392 C CA . SER A 1 185 ? 5.888 5.559 -32.656 1.00 96.00 185 SER A CA 1
ATOM 1393 C C . SER A 1 185 ? 7.003 6.156 -33.513 1.00 96.00 185 SER A C 1
ATOM 1395 O O . SER A 1 185 ? 8.161 5.798 -33.329 1.00 96.00 185 SER A O 1
ATOM 1397 N N . LEU A 1 186 ? 6.681 7.106 -34.397 1.00 95.56 186 LEU A N 1
ATOM 1398 C CA . LEU A 1 186 ? 7.678 7.774 -35.236 1.00 95.56 186 LEU A CA 1
ATOM 1399 C C . LEU A 1 186 ? 8.678 8.573 -34.390 1.00 95.56 186 LEU A C 1
ATOM 1401 O O . LEU A 1 186 ? 9.879 8.536 -34.644 1.00 95.56 186 LEU A O 1
ATOM 1405 N N . GLN A 1 187 ? 8.198 9.242 -33.341 1.00 96.38 187 GLN A N 1
ATOM 1406 C CA . GLN A 1 187 ? 9.048 9.967 -32.401 1.00 96.38 187 GLN A CA 1
ATOM 1407 C C . GLN A 1 187 ? 10.003 9.025 -31.641 1.00 96.38 187 GLN A C 1
ATOM 1409 O O . GLN A 1 187 ? 11.182 9.348 -31.482 1.00 96.38 187 GLN A O 1
ATOM 1414 N N . GLN A 1 188 ? 9.530 7.849 -31.204 1.00 96.94 188 GLN A N 1
ATOM 1415 C CA . GLN A 1 188 ? 10.382 6.840 -30.560 1.00 96.94 188 GLN A CA 1
ATOM 1416 C C . GLN A 1 188 ? 11.409 6.264 -31.543 1.00 96.94 188 GLN A C 1
ATOM 1418 O O . GLN A 1 188 ? 12.596 6.203 -31.227 1.00 96.94 188 GLN A O 1
ATOM 1423 N N . ALA A 1 189 ? 10.982 5.901 -32.754 1.00 96.25 189 ALA A N 1
ATOM 1424 C CA . ALA A 1 189 ? 11.864 5.407 -33.808 1.00 96.25 189 ALA A CA 1
ATOM 1425 C C . ALA A 1 189 ? 12.974 6.412 -34.150 1.00 96.25 189 ALA A C 1
ATOM 1427 O O . ALA A 1 189 ? 14.145 6.040 -34.225 1.00 96.25 189 ALA A O 1
ATOM 1428 N N . PHE A 1 190 ? 12.622 7.696 -34.283 1.00 96.56 190 PHE A N 1
ATOM 1429 C CA . PHE A 1 190 ? 13.571 8.779 -34.541 1.00 96.56 190 PHE A CA 1
ATOM 1430 C C . PHE A 1 190 ? 14.616 8.881 -33.428 1.00 96.56 190 PHE A C 1
ATOM 1432 O O . PHE A 1 190 ? 15.806 8.966 -33.717 1.00 96.56 190 PHE A O 1
ATOM 1439 N N . LEU A 1 191 ? 14.199 8.802 -32.159 1.00 96.19 191 LEU A N 1
ATOM 1440 C CA . LEU A 1 191 ? 15.126 8.813 -31.025 1.00 96.19 191 LEU A CA 1
ATOM 1441 C C . LEU A 1 191 ? 16.121 7.647 -31.096 1.00 96.19 191 LEU A C 1
ATOM 1443 O O . LEU A 1 191 ? 17.321 7.857 -30.929 1.00 96.19 191 LEU A O 1
ATOM 1447 N N . GLY A 1 192 ? 15.633 6.436 -31.377 1.00 95.94 192 GLY A N 1
ATOM 1448 C CA . GLY A 1 192 ? 16.478 5.252 -31.521 1.00 95.94 192 GLY A CA 1
ATOM 1449 C C . GLY A 1 192 ? 17.464 5.352 -32.685 1.00 95.94 192 GLY A C 1
ATOM 1450 O O . GLY A 1 192 ? 18.632 4.995 -32.524 1.00 95.94 192 GLY A O 1
ATOM 1451 N N . TYR A 1 193 ? 17.015 5.866 -33.834 1.00 95.38 193 TYR A N 1
ATOM 1452 C CA . TYR A 1 193 ? 17.841 6.028 -35.034 1.00 95.38 193 TYR A CA 1
ATOM 1453 C C . TYR A 1 193 ? 18.912 7.112 -34.847 1.00 95.38 193 TYR A C 1
ATOM 1455 O O . TYR A 1 193 ? 20.091 6.870 -35.088 1.00 95.38 193 TYR A O 1
ATOM 1463 N N . GLN A 1 194 ? 18.540 8.286 -34.323 1.00 95.31 194 GLN A N 1
ATOM 1464 C CA . GLN A 1 194 ? 19.482 9.384 -34.062 1.00 95.31 194 GLN A CA 1
ATOM 1465 C C . GLN A 1 194 ? 20.505 9.046 -32.965 1.00 95.31 194 GLN A C 1
ATOM 1467 O O . GLN A 1 194 ? 21.620 9.568 -32.973 1.00 95.31 194 GLN A O 1
ATOM 1472 N N . ALA A 1 195 ? 20.153 8.155 -32.033 1.00 95.06 195 ALA A N 1
ATOM 1473 C CA . ALA A 1 195 ? 21.062 7.631 -31.016 1.00 95.06 195 ALA A CA 1
ATOM 1474 C C . ALA A 1 195 ? 21.914 6.438 -31.497 1.00 95.06 195 ALA A C 1
ATOM 1476 O O . ALA A 1 195 ? 22.679 5.891 -30.701 1.00 95.06 195 ALA A O 1
ATOM 1477 N N . TYR A 1 196 ? 21.792 6.021 -32.766 1.00 94.19 196 TYR A N 1
ATOM 1478 C CA . TYR A 1 196 ? 22.454 4.840 -33.339 1.00 94.19 196 TYR A CA 1
ATOM 1479 C C . TYR A 1 196 ? 22.154 3.530 -32.595 1.00 94.19 196 TYR A C 1
ATOM 1481 O O . TYR A 1 196 ? 22.933 2.576 -32.659 1.00 94.19 196 TYR A O 1
ATOM 1489 N N . LEU A 1 197 ? 21.025 3.464 -31.886 1.00 94.75 197 LEU A N 1
ATOM 1490 C CA . LEU A 1 197 ? 20.554 2.226 -31.268 1.00 94.75 197 LEU A CA 1
ATOM 1491 C C . LEU A 1 197 ? 20.022 1.277 -32.342 1.00 94.75 197 LEU A C 1
ATOM 1493 O O . LEU A 1 197 ? 20.267 0.078 -32.270 1.00 94.75 197 LEU A O 1
ATOM 1497 N N . ILE A 1 198 ? 19.352 1.824 -33.354 1.00 94.88 198 ILE A N 1
ATOM 1498 C CA . ILE A 1 198 ? 18.937 1.100 -34.553 1.00 94.88 198 ILE A CA 1
ATOM 1499 C C . ILE A 1 198 ? 19.571 1.730 -35.788 1.00 94.88 198 ILE A C 1
ATOM 1501 O O . ILE A 1 198 ? 19.806 2.938 -35.824 1.00 94.88 198 ILE A O 1
ATOM 1505 N N . GLU A 1 199 ? 19.819 0.916 -36.802 1.00 92.88 199 GLU A N 1
ATOM 1506 C CA . GLU A 1 199 ? 20.357 1.349 -38.088 1.00 92.88 199 GLU A CA 1
ATOM 1507 C C . GLU A 1 199 ? 19.571 0.736 -39.244 1.00 92.88 199 GLU A C 1
ATOM 1509 O O . GLU A 1 199 ? 18.884 -0.270 -39.075 1.00 92.88 199 GLU A O 1
ATOM 1514 N N . ASP A 1 200 ? 19.631 1.363 -40.414 1.00 90.56 200 ASP A N 1
ATOM 1515 C CA . ASP A 1 200 ? 18.981 0.852 -41.613 1.00 90.56 200 ASP A CA 1
ATOM 1516 C C . ASP A 1 200 ? 19.662 -0.419 -42.129 1.00 90.56 200 ASP A C 1
ATOM 1518 O O . ASP A 1 200 ? 20.891 -0.511 -42.206 1.00 90.56 200 ASP A O 1
ATOM 1522 N N . GLU A 1 201 ? 18.858 -1.414 -42.506 1.00 86.25 201 GLU A N 1
ATOM 1523 C CA . GLU A 1 201 ? 19.376 -2.593 -43.189 1.00 86.25 201 GLU A CA 1
ATOM 1524 C C . GLU A 1 201 ? 19.832 -2.178 -44.594 1.00 86.25 201 GLU A C 1
ATOM 1526 O O . GLU A 1 201 ? 19.042 -1.703 -45.407 1.00 86.25 201 GLU A O 1
ATOM 1531 N N . LYS A 1 202 ? 21.125 -2.320 -44.904 1.00 76.25 202 LYS A N 1
ATOM 1532 C CA . LYS A 1 202 ? 21.713 -1.835 -46.166 1.00 76.25 202 LYS A CA 1
ATOM 1533 C C . LYS A 1 202 ? 21.320 -2.705 -47.370 1.00 76.25 202 LYS A C 1
ATOM 1535 O O . LYS A 1 202 ? 22.178 -3.308 -48.009 1.00 76.25 202 LYS A O 1
ATOM 1540 N N . ASN A 1 203 ? 20.038 -2.718 -47.726 1.00 65.56 203 ASN A N 1
ATOM 1541 C CA . ASN A 1 203 ? 19.460 -3.482 -48.834 1.00 65.56 203 ASN A CA 1
ATOM 1542 C C . ASN A 1 203 ? 19.198 -2.620 -50.085 1.00 65.56 203 ASN A C 1
ATOM 1544 O O . ASN A 1 203 ? 18.249 -2.841 -50.831 1.00 65.56 203 ASN A O 1
ATOM 1548 N N . GLY A 1 204 ? 20.048 -1.621 -50.346 1.00 62.28 204 GLY A N 1
ATOM 1549 C CA . GLY A 1 204 ? 20.031 -0.835 -51.591 1.00 62.28 204 GLY A CA 1
ATOM 1550 C C . GLY A 1 204 ? 18.876 0.169 -51.751 1.00 62.28 204 GLY A C 1
ATOM 1551 O O . GLY A 1 204 ? 18.894 0.941 -52.706 1.00 62.28 204 GLY A O 1
ATOM 1552 N N . ASN A 1 205 ? 17.918 0.216 -50.818 1.00 74.88 205 ASN A N 1
ATOM 1553 C CA . ASN A 1 205 ? 16.732 1.085 -50.890 1.00 74.88 205 ASN A CA 1
ATOM 1554 C C . ASN A 1 205 ? 16.931 2.493 -50.296 1.00 74.88 205 ASN A C 1
ATOM 1556 O O . ASN A 1 205 ? 16.051 3.346 -50.440 1.00 74.88 205 ASN A O 1
ATOM 1560 N N . GLY A 1 206 ? 18.079 2.755 -49.659 1.00 83.88 206 GLY A N 1
ATOM 1561 C CA . GLY A 1 206 ? 18.443 4.066 -49.114 1.00 83.88 206 GLY A CA 1
ATOM 1562 C C . GLY A 1 206 ? 17.363 4.634 -48.191 1.00 83.88 206 GLY A C 1
ATOM 1563 O O . GLY A 1 206 ? 16.917 3.969 -47.263 1.00 83.88 206 GLY A O 1
ATOM 1564 N N . ASP A 1 207 ? 16.897 5.851 -48.475 1.00 86.88 207 ASP A N 1
ATOM 1565 C CA . ASP A 1 207 ? 15.869 6.524 -47.668 1.00 86.88 207 ASP A CA 1
ATOM 1566 C C . ASP A 1 207 ? 14.497 5.832 -47.687 1.00 86.88 207 ASP A C 1
ATOM 1568 O O . ASP A 1 207 ? 13.674 6.128 -46.826 1.00 86.88 207 ASP A O 1
ATOM 1572 N N . ASN A 1 208 ? 14.240 4.919 -48.631 1.00 89.25 208 ASN A N 1
ATOM 1573 C CA . ASN A 1 208 ? 12.996 4.145 -48.697 1.00 89.25 208 ASN A CA 1
ATOM 1574 C C . ASN A 1 208 ? 13.065 2.813 -47.937 1.00 89.25 208 ASN A C 1
ATOM 1576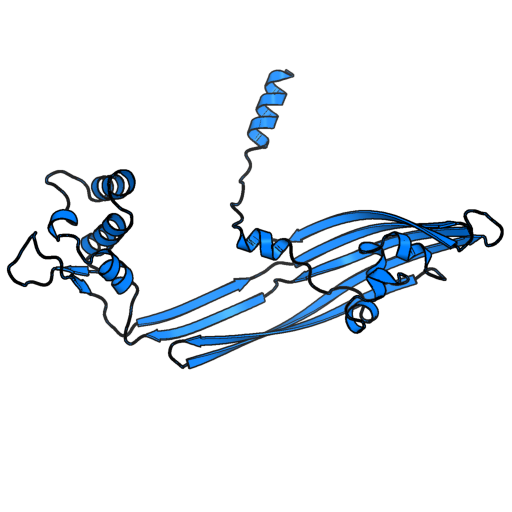 O O . ASN A 1 208 ? 12.089 2.064 -47.963 1.00 89.25 208 ASN A O 1
ATOM 1580 N N . GLU A 1 209 ? 14.191 2.495 -47.295 1.00 90.06 209 GLU A N 1
ATOM 1581 C CA . GLU A 1 209 ? 14.290 1.310 -46.448 1.00 90.06 209 GLU A CA 1
ATOM 1582 C C . GLU A 1 209 ? 13.338 1.421 -45.247 1.00 90.06 209 GLU A C 1
ATOM 1584 O O . GLU A 1 209 ? 13.124 2.507 -44.709 1.00 90.06 209 GLU A O 1
ATOM 1589 N N . THR A 1 210 ? 12.744 0.294 -44.857 1.00 90.88 210 THR A N 1
ATOM 1590 C CA . THR A 1 210 ? 11.792 0.183 -43.732 1.00 90.88 210 THR A CA 1
ATOM 1591 C C . THR A 1 210 ? 12.173 -0.927 -42.746 1.00 90.88 210 THR A C 1
ATOM 1593 O O . THR A 1 210 ? 11.468 -1.171 -41.763 1.00 90.88 210 THR A O 1
ATOM 1596 N N . SER A 1 211 ? 13.291 -1.601 -43.020 1.00 89.88 211 SER A N 1
ATOM 1597 C CA . SER A 1 211 ? 13.890 -2.664 -42.226 1.00 89.88 211 SER A CA 1
ATOM 1598 C C . SER A 1 211 ? 15.065 -2.098 -41.438 1.00 89.88 211 SER A C 1
ATOM 1600 O O . SER A 1 211 ? 15.906 -1.369 -41.970 1.00 89.88 211 SER A O 1
ATOM 1602 N N . TYR A 1 212 ? 15.118 -2.443 -40.155 1.00 91.50 212 TYR A N 1
ATOM 1603 C CA . TYR A 1 212 ? 16.085 -1.895 -39.213 1.00 91.50 212 TYR A CA 1
ATOM 1604 C C . TYR A 1 212 ? 16.809 -3.017 -38.477 1.00 91.50 212 TYR A C 1
ATOM 1606 O O . TYR A 1 212 ? 16.201 -4.019 -38.090 1.00 91.50 212 TYR A O 1
ATOM 1614 N N . LEU A 1 213 ? 18.103 -2.822 -38.251 1.00 91.31 213 LEU A N 1
ATOM 1615 C CA . LEU A 1 213 ? 18.955 -3.685 -37.447 1.00 91.31 213 LEU A CA 1
ATOM 1616 C C . LEU A 1 213 ? 19.179 -3.055 -36.071 1.00 91.31 213 LEU A C 1
ATOM 1618 O O . LEU A 1 213 ? 19.279 -1.838 -35.925 1.00 91.31 213 LEU A O 1
ATOM 1622 N N . SER A 1 214 ? 19.253 -3.903 -35.049 1.00 91.38 214 SER A N 1
ATOM 1623 C CA . SER A 1 214 ? 19.573 -3.500 -33.680 1.00 91.38 214 SER A CA 1
ATOM 1624 C C . SER A 1 214 ? 21.088 -3.473 -33.489 1.00 91.38 214 SER A C 1
ATOM 1626 O O . SER A 1 214 ? 21.754 -4.485 -33.708 1.00 91.38 214 SER A O 1
ATOM 1628 N N . ASN A 1 215 ? 21.625 -2.352 -33.007 1.00 90.94 215 ASN A N 1
ATOM 1629 C CA . ASN A 1 215 ? 23.037 -2.224 -32.628 1.00 90.94 215 ASN A CA 1
ATOM 1630 C C . ASN A 1 215 ? 23.318 -2.715 -31.197 1.00 90.94 215 ASN A C 1
ATOM 1632 O O . ASN A 1 215 ? 24.437 -2.584 -30.688 1.00 90.94 215 ASN A O 1
ATOM 1636 N N . ALA A 1 216 ? 22.321 -3.295 -30.518 1.00 89.50 216 ALA A N 1
ATOM 1637 C CA . ALA A 1 216 ? 22.509 -3.863 -29.193 1.00 89.50 216 ALA A CA 1
ATOM 1638 C C . ALA A 1 216 ? 23.432 -5.083 -29.221 1.00 89.50 216 ALA A C 1
ATOM 1640 O O . ALA A 1 216 ? 23.225 -6.046 -29.960 1.00 89.50 216 ALA A O 1
ATOM 1641 N N . LYS A 1 217 ? 24.407 -5.101 -28.310 1.00 89.12 217 LYS A N 1
ATOM 1642 C CA . LYS A 1 217 ? 25.177 -6.311 -28.020 1.00 89.12 217 LYS A CA 1
ATOM 1643 C C . LYS A 1 217 ? 24.400 -7.176 -27.041 1.00 89.12 217 LYS A C 1
ATOM 1645 O O . LYS A 1 217 ? 24.342 -6.884 -25.851 1.00 89.12 217 LYS A O 1
ATOM 1650 N N . ILE A 1 218 ? 23.821 -8.248 -27.560 1.00 88.12 218 ILE A N 1
ATOM 1651 C CA . ILE A 1 218 ? 23.214 -9.310 -26.764 1.00 88.12 218 ILE A CA 1
ATOM 1652 C C . ILE A 1 218 ? 24.317 -10.320 -26.405 1.00 88.12 218 ILE A C 1
ATOM 1654 O O . ILE A 1 218 ? 25.161 -10.636 -27.247 1.00 88.12 218 ILE A O 1
ATOM 1658 N N . PRO A 1 219 ? 24.344 -10.847 -25.172 1.00 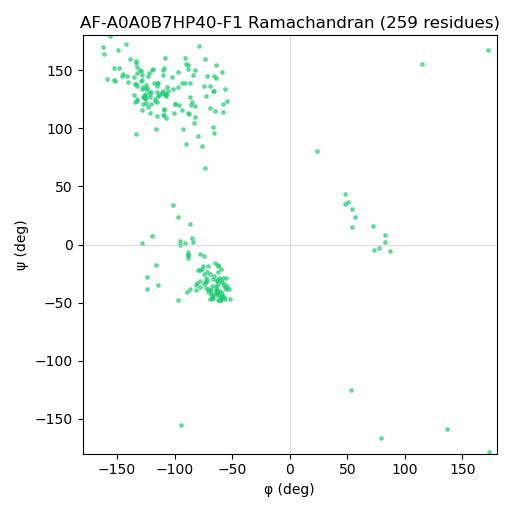90.56 219 PRO A N 1
ATOM 1659 C CA . PRO A 1 219 ? 23.327 -10.707 -24.129 1.00 90.56 219 PRO A CA 1
ATOM 1660 C C . PRO A 1 219 ? 23.493 -9.484 -23.225 1.00 90.56 219 PRO A C 1
ATOM 1662 O O . PRO A 1 219 ? 24.606 -9.012 -23.004 1.00 90.56 219 PRO A O 1
ATOM 1665 N N . VAL A 1 220 ? 22.375 -9.030 -22.653 1.00 89.88 220 VAL A N 1
ATOM 1666 C CA . VAL A 1 220 ? 22.318 -7.911 -21.700 1.00 89.88 220 VAL A CA 1
ATOM 1667 C C . VAL A 1 220 ? 21.884 -8.395 -20.320 1.00 89.88 220 VAL A C 1
ATOM 1669 O O . VAL A 1 220 ? 20.982 -9.225 -20.202 1.00 89.88 220 VAL A O 1
ATOM 1672 N N . ASP A 1 221 ? 22.509 -7.875 -19.267 1.00 88.88 221 ASP A N 1
ATOM 1673 C CA . ASP A 1 221 ? 22.063 -8.118 -17.896 1.00 88.88 221 ASP A CA 1
ATOM 1674 C C . ASP A 1 221 ? 20.968 -7.108 -17.541 1.00 88.88 221 ASP A C 1
ATOM 1676 O O . ASP A 1 221 ? 21.160 -5.897 -17.640 1.00 88.88 221 ASP A O 1
ATOM 1680 N N . GLN A 1 222 ? 19.796 -7.614 -17.163 1.00 88.06 222 GLN A N 1
ATOM 1681 C CA . GLN A 1 222 ? 18.637 -6.800 -16.809 1.00 88.06 222 GLN A CA 1
ATOM 1682 C C . GLN A 1 222 ? 18.304 -7.000 -15.341 1.00 88.06 222 GLN A C 1
ATOM 1684 O O . GLN A 1 222 ? 18.291 -8.129 -14.848 1.00 88.06 222 GLN A O 1
ATOM 1689 N N . LEU A 1 223 ? 18.020 -5.898 -14.655 1.00 88.19 223 LEU A N 1
ATOM 1690 C CA . LEU A 1 223 ? 17.583 -5.887 -13.271 1.00 88.19 223 LEU A CA 1
ATOM 1691 C C . LEU A 1 223 ? 16.375 -4.967 -13.148 1.00 88.19 223 LEU A C 1
ATOM 1693 O O . LEU A 1 223 ? 16.441 -3.795 -13.509 1.00 88.19 223 LEU A O 1
ATOM 1697 N N . PHE A 1 224 ? 15.297 -5.513 -12.612 1.00 88.69 224 PHE A N 1
ATOM 1698 C CA . PHE A 1 224 ? 14.157 -4.771 -12.122 1.00 88.69 224 PHE A CA 1
ATOM 1699 C C . PHE A 1 224 ? 14.194 -4.779 -10.595 1.00 88.69 224 PHE A C 1
ATOM 1701 O O . PHE A 1 224 ? 14.382 -5.830 -9.971 1.00 88.69 224 PHE A O 1
ATOM 1708 N N . LEU A 1 225 ? 14.024 -3.598 -10.015 1.00 89.44 225 LEU A N 1
ATOM 1709 C CA . LEU A 1 225 ? 13.910 -3.384 -8.584 1.00 89.44 225 LEU A CA 1
ATOM 1710 C C . LEU A 1 225 ? 12.710 -2.475 -8.351 1.00 89.44 225 LEU A C 1
ATOM 1712 O O . LEU A 1 225 ? 12.649 -1.372 -8.893 1.00 89.44 225 LEU A O 1
ATOM 1716 N N . GLN A 1 226 ? 11.776 -2.953 -7.546 1.00 86.75 226 GLN A N 1
ATOM 1717 C CA . GLN A 1 226 ? 10.677 -2.168 -7.022 1.00 86.75 226 GLN A CA 1
ATOM 1718 C C . GLN A 1 226 ? 10.696 -2.295 -5.508 1.00 86.75 226 GLN A C 1
ATOM 1720 O O . GLN A 1 226 ? 10.653 -3.398 -4.971 1.00 86.75 226 GLN A O 1
ATOM 1725 N N . GLU A 1 227 ? 10.732 -1.154 -4.840 1.00 85.69 227 GLU A N 1
ATOM 1726 C CA . GLU A 1 227 ? 10.663 -1.050 -3.390 1.00 85.69 227 GLU A CA 1
ATOM 1727 C C . GLU A 1 227 ? 9.433 -0.211 -3.059 1.00 85.69 227 GLU A C 1
ATOM 1729 O O . GLU A 1 227 ? 9.209 0.841 -3.667 1.00 85.69 227 GLU A O 1
ATOM 1734 N N . THR A 1 228 ? 8.600 -0.687 -2.137 1.00 80.25 228 THR A N 1
ATOM 1735 C CA . THR A 1 228 ? 7.588 0.163 -1.507 1.00 80.25 228 THR A CA 1
ATOM 1736 C C . THR A 1 228 ? 7.970 0.405 -0.062 1.00 80.25 228 THR A C 1
ATOM 1738 O O . THR A 1 228 ? 8.552 -0.462 0.582 1.00 80.25 228 THR A O 1
ATOM 1741 N N . MET A 1 229 ? 7.643 1.598 0.420 1.00 82.56 229 MET A N 1
ATOM 1742 C CA . MET A 1 229 ? 7.858 2.025 1.795 1.00 82.56 229 MET A CA 1
ATOM 1743 C C . MET A 1 229 ? 6.624 2.797 2.255 1.00 82.56 229 MET A C 1
ATOM 1745 O O . MET A 1 229 ? 5.870 3.321 1.425 1.00 82.56 229 MET A O 1
ATOM 1749 N N . GLY A 1 230 ? 6.441 2.916 3.564 1.00 83.44 230 GLY A N 1
ATOM 1750 C CA . GLY A 1 230 ? 5.398 3.738 4.154 1.00 83.44 230 GLY A CA 1
ATOM 1751 C C . GLY A 1 230 ? 4.355 2.942 4.925 1.00 83.44 230 GLY A C 1
ATOM 1752 O O . GLY A 1 230 ? 4.100 1.761 4.694 1.00 83.44 230 GLY A O 1
ATOM 1753 N N . ARG A 1 231 ? 3.717 3.634 5.868 1.00 86.06 231 ARG A N 1
ATOM 1754 C CA . ARG A 1 231 ? 2.715 3.066 6.774 1.00 86.06 231 ARG A CA 1
ATOM 1755 C C . ARG A 1 231 ? 1.590 4.062 6.993 1.00 86.06 231 ARG A C 1
ATOM 1757 O O . ARG A 1 231 ? 1.826 5.269 7.094 1.00 86.06 231 ARG A O 1
ATOM 1764 N N . ASN A 1 232 ? 0.380 3.535 7.136 1.00 88.62 232 ASN A N 1
ATOM 1765 C CA . ASN A 1 232 ? -0.806 4.323 7.441 1.00 88.62 232 ASN A CA 1
ATOM 1766 C C . ASN A 1 232 ? -1.290 4.004 8.848 1.00 88.62 232 ASN A C 1
ATOM 1768 O O . ASN A 1 232 ? -1.483 2.839 9.201 1.00 88.62 232 ASN A O 1
ATOM 1772 N N . TYR A 1 233 ? -1.527 5.053 9.629 1.00 91.12 233 TYR A N 1
ATOM 1773 C CA . TYR A 1 233 ? -2.069 4.954 10.977 1.00 91.12 233 TYR A CA 1
ATOM 1774 C C . TYR A 1 233 ? -3.362 5.752 11.104 1.00 91.12 233 TYR A C 1
ATOM 1776 O O . TYR A 1 233 ? -3.538 6.809 10.495 1.00 91.12 233 TYR A O 1
ATOM 1784 N N . LYS A 1 234 ? -4.261 5.255 11.947 1.00 93.00 234 LYS A N 1
ATOM 1785 C CA . LYS A 1 234 ? -5.558 5.846 12.256 1.00 93.00 234 LYS A CA 1
ATOM 1786 C C . LYS A 1 234 ? -5.644 6.084 13.758 1.00 93.00 234 LYS A C 1
ATOM 1788 O O . LYS A 1 234 ? -5.604 5.138 14.543 1.00 93.00 234 LYS A O 1
ATOM 1793 N N . LEU A 1 235 ? -5.784 7.348 14.147 1.00 95.31 235 LEU A N 1
ATOM 1794 C CA . LEU A 1 235 ? -6.137 7.759 15.503 1.00 95.31 235 LEU A CA 1
ATOM 1795 C C . LEU A 1 235 ? -7.648 7.989 15.559 1.00 95.31 235 LEU A C 1
ATOM 1797 O O . LEU A 1 235 ? -8.170 8.831 14.836 1.00 95.31 235 LEU A O 1
ATOM 1801 N N . SER A 1 236 ? -8.345 7.248 16.410 1.00 96.38 236 SER A N 1
ATOM 1802 C CA . SER A 1 236 ? -9.799 7.302 16.564 1.00 96.38 236 SER A CA 1
ATOM 1803 C C . SER A 1 236 ? -10.156 7.764 17.969 1.00 96.38 236 SER A C 1
ATOM 1805 O O . SER A 1 236 ? -9.740 7.140 18.946 1.00 96.38 236 SER A O 1
ATOM 1807 N N . PHE A 1 237 ? -10.962 8.817 18.067 1.00 97.50 237 PHE A N 1
ATOM 1808 C CA . PHE A 1 237 ? -11.691 9.164 19.283 1.00 97.50 237 PHE A CA 1
ATOM 1809 C C . PHE A 1 237 ? -13.119 8.664 19.133 1.00 97.50 237 PHE A C 1
ATOM 1811 O O . PHE A 1 237 ? -13.816 9.045 18.192 1.00 97.50 237 PHE A O 1
ATOM 1818 N N . ASN A 1 238 ? -13.540 7.803 20.046 1.00 98.00 238 ASN A N 1
ATOM 1819 C CA . ASN A 1 238 ? -14.824 7.134 19.995 1.00 98.00 238 ASN A CA 1
ATOM 1820 C C . ASN A 1 238 ? -15.703 7.558 21.176 1.00 98.00 238 ASN A C 1
ATOM 1822 O O . ASN A 1 238 ? -15.244 7.631 22.316 1.00 98.00 238 ASN A O 1
ATOM 1826 N N . PHE A 1 239 ? -16.983 7.770 20.892 1.00 97.69 239 PHE A N 1
ATOM 1827 C CA . PHE A 1 239 ? -18.025 7.986 21.884 1.00 97.69 239 PHE A CA 1
ATOM 1828 C C . PHE A 1 239 ? -19.149 6.984 21.634 1.00 97.69 239 PHE A C 1
ATOM 1830 O O . PHE A 1 239 ? -19.630 6.879 20.506 1.00 97.69 239 PHE A O 1
ATOM 1837 N N . GLY A 1 240 ? -19.576 6.265 22.669 1.00 97.25 240 GLY A N 1
ATOM 1838 C CA . GLY A 1 240 ? -20.657 5.284 22.603 1.00 97.25 240 GLY A CA 1
ATOM 1839 C C . GLY A 1 240 ? -21.713 5.531 23.673 1.00 97.25 240 GLY A C 1
ATOM 1840 O O . GLY A 1 240 ? -21.408 5.975 24.778 1.00 97.25 240 GLY A O 1
ATOM 1841 N N . LEU A 1 241 ? -22.966 5.238 23.339 1.00 96.88 241 LEU A N 1
ATOM 1842 C CA . LEU A 1 241 ? -24.125 5.349 24.219 1.00 96.88 241 LEU A CA 1
ATOM 1843 C C . LEU A 1 241 ? -24.980 4.085 24.108 1.00 96.88 241 LEU A C 1
ATOM 1845 O O . LEU A 1 241 ? -25.226 3.590 23.010 1.00 96.88 241 LEU A O 1
ATOM 1849 N N . SER A 1 242 ? -25.466 3.594 25.243 1.00 96.94 242 SER A N 1
ATOM 1850 C CA . SER A 1 242 ? -26.493 2.556 25.330 1.00 96.94 242 SER A CA 1
ATOM 1851 C C . SER A 1 242 ? -27.772 3.172 25.879 1.00 96.94 242 SER A C 1
ATOM 1853 O O . SER A 1 242 ? -27.745 3.853 26.904 1.00 96.94 242 SER A O 1
ATOM 1855 N N . LEU A 1 243 ? -28.888 2.916 25.203 1.00 96.44 243 LEU A N 1
ATOM 1856 C CA . LEU A 1 243 ? -30.224 3.312 25.623 1.00 96.44 243 LEU A CA 1
ATOM 1857 C C . LEU A 1 243 ? -30.991 2.062 26.049 1.00 96.44 243 LEU A C 1
ATOM 1859 O O . LEU A 1 243 ? -31.306 1.198 25.218 1.00 96.44 243 LEU A O 1
ATOM 1863 N N . ASN A 1 244 ? -31.275 1.962 27.347 1.00 94.12 244 ASN A N 1
ATOM 1864 C CA . ASN A 1 244 ? -32.028 0.878 27.975 1.00 94.12 244 ASN A CA 1
ATOM 1865 C C . ASN A 1 244 ? -31.545 -0.530 27.553 1.00 94.12 244 ASN A C 1
ATOM 1867 O O . ASN A 1 244 ? -32.351 -1.431 27.324 1.00 94.12 244 ASN A O 1
ATOM 1871 N N . SER A 1 245 ? -30.232 -0.698 27.338 1.00 90.25 245 SER A N 1
ATOM 1872 C CA . SER A 1 245 ? -29.593 -1.933 26.833 1.00 90.25 245 SER A CA 1
ATOM 1873 C C . SER A 1 245 ? -30.148 -2.501 25.516 1.00 90.25 245 SER A C 1
ATOM 1875 O O . SER A 1 245 ? -29.902 -3.664 25.199 1.00 90.25 245 SER A O 1
ATOM 1877 N N . LYS A 1 246 ? -30.926 -1.729 24.752 1.00 92.25 246 LYS A N 1
ATOM 1878 C CA . LYS A 1 246 ? -31.579 -2.197 23.515 1.00 92.25 246 LYS A CA 1
ATOM 1879 C C . LYS A 1 246 ? -31.049 -1.498 22.279 1.00 92.25 246 LYS A C 1
ATOM 1881 O O . LYS A 1 246 ? -30.959 -2.117 21.224 1.00 92.25 246 LYS A O 1
ATOM 1886 N N . PHE A 1 247 ? -30.705 -0.222 22.410 1.00 94.56 247 PHE A N 1
ATOM 1887 C CA . PHE A 1 247 ? -30.201 0.580 21.305 1.00 94.56 247 PHE A CA 1
ATOM 1888 C C . PHE A 1 247 ? -28.818 1.107 21.641 1.00 94.56 247 PHE A C 1
ATOM 1890 O O . PHE A 1 247 ? -28.616 1.700 22.697 1.00 94.56 247 PHE A O 1
ATOM 1897 N N . TYR A 1 248 ? -27.885 0.907 20.718 1.00 95.50 248 TYR A N 1
ATOM 1898 C CA . TYR A 1 248 ? -26.515 1.376 20.843 1.00 95.50 248 TYR A CA 1
ATOM 1899 C C . TYR A 1 248 ? -26.257 2.420 19.766 1.00 95.50 248 TYR A C 1
ATOM 1901 O O . TYR A 1 248 ? -26.513 2.187 18.586 1.00 95.50 248 TYR A O 1
ATOM 1909 N N . LEU A 1 249 ? -25.763 3.577 20.185 1.00 96.25 249 LEU A N 1
ATOM 1910 C CA . LEU A 1 249 ? -25.378 4.678 19.316 1.00 96.25 249 LEU A CA 1
ATOM 1911 C C . LEU A 1 249 ? -23.893 4.947 19.512 1.00 96.25 249 LEU A C 1
ATOM 1913 O O . LEU A 1 249 ? -23.351 4.731 20.595 1.00 96.25 249 LEU A O 1
ATOM 1917 N N . GLY A 1 250 ? -23.231 5.452 18.481 1.00 95.88 250 GLY A N 1
ATOM 1918 C CA . GLY A 1 250 ? -21.857 5.890 18.632 1.00 95.88 250 GLY A CA 1
ATOM 1919 C C . GLY A 1 250 ? -21.407 6.822 17.528 1.00 95.88 250 GLY A C 1
ATOM 1920 O O . GLY A 1 250 ? -22.026 6.914 16.468 1.00 95.88 250 GLY A O 1
ATOM 1921 N N . MET A 1 251 ? -20.303 7.502 17.795 1.00 96.88 251 MET A N 1
ATOM 1922 C CA . MET A 1 251 ? -19.669 8.448 16.892 1.00 96.88 251 MET A CA 1
ATOM 1923 C C . MET A 1 251 ? -18.152 8.300 16.976 1.00 96.88 251 MET A C 1
ATOM 1925 O O . MET A 1 251 ? -17.602 8.141 18.066 1.00 96.88 251 MET A O 1
ATOM 1929 N N . ASN A 1 252 ? -17.490 8.389 15.822 1.00 95.81 252 ASN A N 1
ATOM 1930 C CA . ASN A 1 252 ? -16.036 8.411 15.718 1.00 95.81 252 ASN A CA 1
ATOM 1931 C C . ASN A 1 252 ? -15.556 9.718 15.103 1.00 95.81 252 ASN A C 1
ATOM 1933 O O . ASN A 1 252 ? -16.106 10.178 14.102 1.00 95.81 252 ASN A O 1
ATOM 1937 N N . LEU A 1 253 ? -14.471 10.250 15.655 1.00 95.38 253 LEU A N 1
ATOM 1938 C CA . LEU A 1 253 ? -13.618 11.225 14.995 1.00 95.38 253 LEU A CA 1
ATOM 1939 C C . LEU A 1 253 ? -12.286 10.545 14.678 1.00 95.38 253 LEU A C 1
ATOM 1941 O O . LEU A 1 253 ? -11.519 10.222 15.587 1.00 95.38 253 LEU A O 1
ATOM 1945 N N . ASN A 1 254 ? -12.031 10.331 13.390 1.00 93.44 254 ASN A N 1
ATOM 1946 C CA . ASN A 1 254 ? -10.840 9.640 12.912 1.00 93.44 254 ASN A CA 1
ATOM 1947 C C . ASN A 1 254 ? -9.882 10.635 12.260 1.00 93.44 254 ASN A C 1
ATOM 1949 O O . ASN A 1 254 ? -10.273 11.401 11.381 1.00 93.44 254 ASN A O 1
ATOM 1953 N N . SER A 1 255 ? -8.620 10.587 12.670 1.00 92.75 255 SER A N 1
ATOM 1954 C CA . SER A 1 255 ? -7.509 11.246 11.993 1.00 92.75 255 SER A CA 1
ATOM 1955 C C . SER A 1 255 ? -6.618 10.186 11.362 1.00 92.75 255 SER A C 1
ATOM 1957 O O . SER A 1 255 ? -6.275 9.192 12.007 1.00 92.75 255 SER A O 1
ATOM 1959 N N . HIS A 1 256 ? -6.264 10.392 10.099 1.00 89.19 256 HIS A N 1
ATOM 1960 C CA . HIS A 1 256 ? -5.407 9.494 9.338 1.00 89.19 256 HIS A CA 1
ATOM 1961 C C . HIS A 1 256 ? -4.046 10.151 9.150 1.00 89.19 256 HIS A C 1
ATOM 1963 O O . HIS A 1 256 ? -3.963 11.297 8.709 1.00 89.19 256 HIS A O 1
ATOM 1969 N N . ASN A 1 257 ? -2.986 9.419 9.474 1.00 85.19 257 ASN A N 1
ATOM 1970 C CA . ASN A 1 257 ? -1.620 9.828 9.206 1.00 85.19 257 ASN A CA 1
ATOM 1971 C C . ASN A 1 257 ? -1.013 8.854 8.198 1.00 85.19 257 ASN A C 1
ATOM 1973 O O . ASN A 1 257 ? -0.818 7.676 8.509 1.00 85.19 257 ASN A O 1
ATOM 1977 N N . ILE A 1 258 ? -0.778 9.354 6.989 1.00 79.31 258 ILE A N 1
ATOM 1978 C CA . ILE A 1 258 ? -0.181 8.608 5.885 1.00 79.31 258 ILE A CA 1
ATOM 1979 C C . ILE A 1 258 ? 1.281 9.023 5.829 1.00 79.31 258 ILE A C 1
ATOM 1981 O O . ILE A 1 258 ? 1.588 10.179 5.528 1.00 79.31 258 ILE A O 1
ATOM 1985 N N . LYS A 1 259 ? 2.186 8.094 6.130 1.00 70.19 259 LYS A N 1
ATOM 1986 C CA . LYS A 1 259 ? 3.617 8.329 5.966 1.00 70.19 259 LYS A CA 1
ATOM 1987 C C . LYS A 1 259 ? 4.025 7.835 4.582 1.00 70.19 259 LYS A C 1
ATOM 1989 O O . LYS A 1 259 ? 4.201 6.636 4.388 1.00 70.19 259 LYS A O 1
ATOM 1994 N N . ILE A 1 260 ? 4.146 8.771 3.646 1.00 62.09 260 ILE A N 1
ATOM 1995 C CA . ILE A 1 260 ? 4.736 8.554 2.319 1.00 62.09 260 ILE A CA 1
ATOM 1996 C C . ILE A 1 260 ? 6.204 9.021 2.401 1.00 62.09 260 ILE A C 1
ATOM 1998 O O . ILE A 1 260 ? 6.435 10.057 3.035 1.00 62.09 260 ILE A O 1
ATOM 2002 N N . PRO A 1 261 ? 7.183 8.269 1.865 1.00 52.66 261 PRO A N 1
ATOM 2003 C CA . PRO A 1 261 ? 8.562 8.747 1.730 1.00 52.66 261 PRO A CA 1
ATOM 2004 C C . PRO A 1 261 ? 8.677 10.003 0.853 1.00 52.66 261 PRO A C 1
ATOM 2006 O O . PRO A 1 261 ? 7.864 10.160 -0.089 1.00 52.66 261 PRO A O 1
#

Radius of gyration: 30.39 Å; Cα contacts (8 Å, |Δi|>4): 536; chains: 1; bounding box: 58×64×88 Å

Foldseek 3Di:
DVVVVVVVVVVVVPPDDPPDDPVNVVQVVDWDQFFAPVCVVVVNPCLVQAQGLVNCQNPLLSLQVHPAKDWDWDKDKDKDWDWDADPNDIDIDIDIDIGTFKTKIKGKDAQLVDQFGIKMKMKMKGWTDFQAWPKDKDWDWAQDDDPLVLLQVLLAPPFQLLLDADVPDDLVRSLVCCVPPNDPSSSSNSVSVVVVQKDFDPPPCPRRGSHIDGPDDPTDIDMDIDGTRWTKMKIKIKMWIDGSVPDIDIDIDIDMDTDHD